Protein AF-A0A8J2KH20-F1 (afdb_monomer)

Radius of gyration: 19.35 Å; Cα contacts (8 Å, |Δi|>4): 425; chains: 1; bounding box: 57×46×52 Å

Foldseek 3Di:
DDDPPPPDDPVVLVVVVVQLPDDPPPPPDDPDDPVPPPADHHPLLQAEEEEAWAPPLCLVVSLLVVQQVSQVVQVVPDPDPDQAWEWEWELQQQQAQAAHHQKTFIATGRDRRDDGRVPHHDDGPDIDRQPDNDCVVRVVSSLVVLLVVLVVQVVDPVNRRGHYYYYHHRQQDDVSVVVVLSNCQSSLGQEYEYEDAPPDQCNDRGHHVDFPALVVSLVCCVVPVPDPVDPGHSVSRDHHHYHYDYRVVNVVVVVVCCVPPPPDDDDPPPDPDD

Solvent-accessible surface area (backbone atoms only — not comparable to full-atom values): 16087 Å² total; per-residue (Å²): 134,84,76,80,79,73,82,72,74,56,72,67,57,59,52,52,53,46,64,41,60,73,60,88,86,72,81,78,87,71,96,68,66,86,91,64,82,80,71,84,74,51,55,61,59,52,30,27,37,37,46,45,34,12,64,88,35,48,64,71,60,51,50,35,52,52,50,38,54,51,39,58,49,40,55,72,70,54,89,60,99,62,86,44,54,35,39,38,34,40,57,17,22,63,73,36,54,41,53,71,65,25,31,33,39,33,31,78,41,71,69,74,66,76,81,61,43,85,76,62,65,57,85,54,82,41,74,40,78,40,85,41,52,50,58,87,81,25,48,71,52,44,53,52,50,52,52,50,51,40,49,53,47,73,71,37,74,86,52,63,71,33,24,34,43,34,46,51,45,42,49,19,51,73,69,23,46,57,52,49,51,49,48,48,60,61,65,57,34,49,30,40,39,38,31,32,59,83,97,36,85,66,73,41,72,39,26,45,82,61,72,86,38,68,70,54,41,36,52,47,35,61,76,73,42,73,43,98,87,44,96,60,51,49,86,72,54,66,78,55,50,67,42,81,44,70,19,64,60,56,58,48,49,53,53,52,39,56,72,76,48,74,86,69,74,84,78,80,85,82,81,88,84,131

Organism: NCBI:txid39272

InterPro domains:
  IPR032319 Clp1, P-loop domain [PF16575] (53-209)
  IPR045116 Clp1/Grc3 [PTHR12755] (31-227)

Nearest PDB structures (foldseek):
  8j60-assembly1_B  TM=8.535E-01  e=2.438E-09  Cyberlindnera jadinii
  7y18-assembly1_A  TM=7.863E-01  e=4.241E-10  Saccharomyces cerevisiae S288C
  8puw-assembly1_E  TM=7.876E-01  e=1.082E-09  Thermochaetoides thermophila DSM 1495
  7y18-assembly2_E  TM=7.600E-01  e=5.115E-10  Saccharomyces cerevisiae S288C
  4oi1-assembly1_A  TM=7.777E-01  e=6.624E-09  Caenorhabditis elegans

Structure (mmCIF, N/CA/C/O backbone):
data_AF-A0A8J2KH20-F1
#
_entry.id   AF-A0A8J2KH20-F1
#
loop_
_atom_site.group_PDB
_atom_site.id
_atom_site.type_symbol
_atom_site.label_atom_id
_atom_site.label_alt_id
_atom_site.label_comp_id
_atom_site.label_asym_id
_atom_site.label_entity_id
_atom_site.label_seq_id
_atom_site.pdbx_PDB_ins_code
_atom_site.Cartn_x
_atom_site.Cartn_y
_atom_site.Cartn_z
_atom_site.occupancy
_atom_site.B_iso_or_equiv
_atom_site.auth_seq_id
_atom_site.auth_comp_id
_atom_site.auth_asym_id
_atom_site.auth_atom_id
_atom_site.pdbx_PDB_model_num
ATOM 1 N N . MET A 1 1 ? 29.963 -1.915 29.738 1.00 34.12 1 MET A N 1
ATOM 2 C CA . MET A 1 1 ? 28.589 -1.381 29.705 1.00 34.12 1 MET A CA 1
ATOM 3 C C . MET A 1 1 ? 28.291 -1.073 28.257 1.00 34.12 1 MET A C 1
ATOM 5 O O . MET A 1 1 ? 28.701 -0.033 27.760 1.00 34.12 1 MET A O 1
ATOM 9 N N . GLU A 1 2 ? 27.729 -2.055 27.561 1.00 33.59 2 GLU A N 1
ATOM 10 C CA . GLU A 1 2 ? 27.216 -1.873 26.208 1.00 33.59 2 GLU A CA 1
ATOM 11 C C . GLU A 1 2 ? 26.011 -0.943 26.318 1.00 33.59 2 GLU A C 1
ATOM 13 O O . GLU A 1 2 ? 25.020 -1.269 26.963 1.00 33.59 2 GLU A O 1
ATOM 18 N N . THR A 1 3 ? 26.135 0.263 25.777 1.00 35.53 3 THR A N 1
ATOM 19 C CA . THR A 1 3 ? 24.981 1.126 25.552 1.00 35.53 3 THR A CA 1
ATOM 20 C C . THR A 1 3 ? 24.184 0.490 24.426 1.00 35.53 3 THR A C 1
ATOM 22 O O . THR A 1 3 ? 24.635 0.513 23.277 1.00 35.53 3 THR A O 1
ATOM 25 N N . GLU A 1 4 ? 23.041 -0.104 24.760 1.00 32.88 4 GLU A N 1
ATOM 26 C CA . GLU A 1 4 ? 22.007 -0.457 23.793 1.00 32.88 4 GLU A CA 1
ATOM 27 C C . GLU A 1 4 ? 21.770 0.763 22.899 1.00 32.88 4 GLU A C 1
ATOM 29 O O . GLU A 1 4 ? 21.349 1.829 23.352 1.00 32.88 4 GLU A O 1
ATOM 34 N N . SER A 1 5 ? 22.144 0.650 21.625 1.00 34.53 5 SER A N 1
ATOM 35 C CA . SER A 1 5 ? 21.834 1.671 20.638 1.00 34.53 5 SER A CA 1
ATOM 36 C C . SER A 1 5 ? 20.339 1.589 20.364 1.00 34.53 5 SER A C 1
ATOM 38 O O . SER A 1 5 ? 19.904 0.828 19.501 1.00 34.53 5 SER A O 1
ATOM 40 N N . GLU A 1 6 ? 19.564 2.334 21.144 1.00 34.44 6 GLU A N 1
ATOM 41 C CA . GLU A 1 6 ? 18.142 2.546 20.918 1.00 34.44 6 GLU A CA 1
ATOM 42 C C . GLU A 1 6 ? 17.964 3.010 19.464 1.00 34.44 6 GLU A C 1
ATOM 44 O O . GLU A 1 6 ? 18.532 4.026 19.043 1.00 34.44 6 GLU A O 1
ATOM 49 N N . ILE A 1 7 ? 17.257 2.216 18.655 1.00 35.69 7 ILE A N 1
ATOM 50 C CA . ILE A 1 7 ? 16.924 2.595 17.282 1.00 35.69 7 ILE A CA 1
ATOM 51 C C . ILE A 1 7 ? 15.965 3.776 17.401 1.00 35.69 7 ILE A C 1
ATOM 53 O O . ILE A 1 7 ? 14.765 3.599 17.597 1.00 35.69 7 ILE A O 1
ATOM 57 N N . LYS A 1 8 ? 16.500 4.995 17.323 1.00 39.00 8 LYS A N 1
ATOM 58 C CA . LYS A 1 8 ? 15.678 6.199 17.284 1.00 39.00 8 LYS A CA 1
ATOM 59 C C . LYS A 1 8 ? 14.862 6.166 16.001 1.00 39.00 8 LYS A C 1
ATOM 61 O O . LYS A 1 8 ? 15.424 6.217 14.906 1.00 39.00 8 LYS A O 1
ATOM 66 N N . ILE A 1 9 ? 13.543 6.077 16.149 1.00 49.06 9 ILE A N 1
ATOM 67 C CA . ILE A 1 9 ? 12.608 6.361 15.062 1.00 49.06 9 ILE A CA 1
ATOM 68 C C . ILE A 1 9 ? 12.978 7.756 14.540 1.00 49.06 9 ILE A C 1
ATOM 70 O O . ILE A 1 9 ? 13.115 8.679 15.349 1.00 49.06 9 ILE A O 1
ATOM 74 N N . PRO A 1 10 ? 13.204 7.937 13.229 1.00 57.34 10 PRO A N 1
ATOM 75 C CA . PRO A 1 10 ? 13.546 9.249 12.702 1.00 57.34 10 PRO A CA 1
ATOM 76 C C . PRO A 1 10 ? 12.469 10.256 13.104 1.00 57.34 10 PRO A C 1
ATOM 78 O O . PRO A 1 10 ? 11.285 9.994 12.899 1.00 57.34 10 PRO A O 1
ATOM 81 N N . ASN A 1 11 ? 12.864 11.429 13.607 1.00 59.22 11 ASN A N 1
ATOM 82 C CA . ASN A 1 11 ? 11.936 12.507 13.993 1.00 59.22 11 ASN A CA 1
ATOM 83 C C . ASN A 1 11 ? 10.938 12.864 12.869 1.00 59.22 11 ASN A C 1
ATOM 85 O O . ASN A 1 11 ? 9.837 13.346 13.127 1.00 59.22 11 ASN A O 1
ATOM 89 N N . VAL A 1 12 ? 11.318 12.597 11.614 1.00 60.22 12 VAL A N 1
ATOM 90 C CA . VAL A 1 12 ? 10.475 12.750 10.425 1.00 60.22 12 VAL A CA 1
ATOM 91 C C . VAL A 1 12 ? 9.226 11.867 10.493 1.00 60.22 12 VAL A C 1
ATOM 93 O O . VAL A 1 12 ? 8.156 12.331 10.123 1.00 60.22 12 VAL A O 1
ATOM 96 N N . TRP A 1 13 ? 9.321 10.627 10.978 1.00 66.31 13 TRP A N 1
ATOM 97 C CA . TRP A 1 13 ? 8.173 9.718 11.053 1.00 66.31 13 TRP A CA 1
ATOM 98 C C . TRP A 1 13 ? 7.167 10.192 12.099 1.00 66.31 13 TRP A C 1
ATOM 100 O O . TRP A 1 13 ? 5.992 10.329 11.785 1.00 66.31 13 TRP A O 1
ATOM 110 N N . GLU A 1 14 ? 7.618 10.575 13.293 1.00 67.62 14 GLU A N 1
ATOM 111 C CA . GLU A 1 14 ? 6.716 11.164 14.293 1.00 67.62 14 GLU A CA 1
ATOM 112 C C . GLU A 1 14 ? 6.069 12.464 13.784 1.00 67.62 14 GLU A C 1
ATOM 114 O O . GLU A 1 14 ? 4.874 12.652 13.968 1.00 67.62 14 GLU A O 1
ATOM 119 N N . SER A 1 15 ? 6.791 13.315 13.038 1.00 62.47 15 SER A N 1
ATOM 120 C CA . SER A 1 15 ? 6.186 14.497 12.399 1.00 62.47 15 SER A CA 1
ATOM 121 C C . SER A 1 15 ? 5.092 14.132 11.387 1.00 62.47 15 SER A C 1
ATOM 123 O O . SER A 1 15 ? 4.089 14.837 11.288 1.00 62.47 15 SER A O 1
ATOM 125 N N . ILE A 1 16 ? 5.250 13.030 10.650 1.00 63.94 16 ILE A N 1
ATOM 126 C CA . ILE A 1 16 ? 4.208 12.512 9.753 1.00 63.94 16 ILE A CA 1
ATOM 127 C C . ILE A 1 16 ? 3.004 12.056 10.558 1.00 63.94 16 ILE A C 1
ATOM 129 O O . ILE A 1 16 ? 1.885 12.401 10.193 1.00 63.94 16 ILE A O 1
ATOM 133 N N . PHE A 1 17 ? 3.226 11.329 11.654 1.00 62.69 17 PHE A N 1
ATOM 134 C CA . PHE A 1 17 ? 2.137 10.892 12.516 1.00 62.69 17 PHE A CA 1
ATOM 135 C C . PHE A 1 17 ? 1.377 12.078 13.114 1.00 62.69 17 PHE A C 1
ATOM 137 O O . PHE A 1 17 ? 0.155 12.127 13.028 1.00 62.69 17 PHE A O 1
ATOM 144 N N . SER A 1 18 ? 2.083 13.087 13.627 1.00 61.28 18 SER A N 1
ATOM 145 C CA . SER A 1 18 ? 1.461 14.307 14.148 1.00 61.28 18 SER A CA 1
ATOM 146 C C . SER A 1 18 ? 0.625 15.032 13.089 1.00 61.28 18 SER A C 1
ATOM 148 O O . SER A 1 18 ? -0.453 15.527 13.400 1.00 61.28 18 SER A O 1
ATOM 150 N N . ARG A 1 19 ? 1.045 15.026 11.815 1.00 57.31 19 ARG A N 1
ATOM 151 C CA . ARG A 1 19 ? 0.247 15.578 10.701 1.00 57.31 19 ARG A CA 1
ATOM 152 C C . ARG A 1 19 ? -1.026 14.784 10.404 1.00 57.31 19 ARG A C 1
ATOM 154 O O . ARG A 1 19 ? -1.966 15.362 9.868 1.00 57.31 19 ARG A O 1
ATOM 161 N N . LEU A 1 20 ? -1.064 13.495 10.747 1.00 58.22 20 LEU A N 1
ATOM 162 C CA . LEU A 1 20 ? -2.300 12.706 10.743 1.00 58.22 20 LEU A CA 1
ATOM 163 C C . LEU A 1 20 ? -3.208 13.059 11.934 1.00 58.22 20 LEU A C 1
ATOM 165 O O . LEU A 1 20 ? -4.388 12.739 11.891 1.00 58.22 20 LEU A O 1
ATOM 169 N N . TYR A 1 21 ? -2.674 13.699 12.983 1.00 46.03 21 TYR A N 1
ATOM 170 C CA . TYR A 1 21 ? -3.308 13.835 14.299 1.00 46.03 21 TYR A CA 1
ATOM 171 C C . TYR A 1 21 ? -3.755 15.266 14.681 1.00 46.03 21 TYR A C 1
ATOM 173 O O . TYR A 1 21 ? -4.671 15.405 15.486 1.00 46.03 21 TYR A O 1
ATOM 181 N N . GLU A 1 22 ? -3.148 16.344 14.165 1.00 44.97 22 GLU A N 1
ATOM 182 C CA . GLU A 1 22 ? -3.345 17.702 14.720 1.00 44.97 22 GLU A CA 1
ATOM 183 C C . GLU A 1 22 ? -4.807 18.219 14.700 1.00 44.97 22 GLU A C 1
ATOM 185 O O . GLU A 1 22 ? -5.331 18.692 13.687 1.00 44.97 22 GLU A O 1
ATOM 190 N N . THR A 1 23 ? -5.453 18.217 15.874 1.00 36.75 23 THR A N 1
ATOM 191 C CA . THR A 1 23 ? -6.675 18.979 16.180 1.00 36.75 23 THR A CA 1
ATOM 192 C C . THR A 1 23 ? -6.350 20.460 16.469 1.00 36.75 23 THR A C 1
ATOM 194 O O . THR A 1 23 ? -5.216 20.788 16.815 1.00 36.75 23 THR A O 1
ATOM 197 N N . PRO A 1 24 ? -7.315 21.398 16.327 1.00 34.53 24 PRO A N 1
ATOM 198 C CA . PRO A 1 24 ? -7.063 22.850 16.347 1.00 34.53 24 PRO A CA 1
ATOM 199 C C . PRO A 1 24 ? -6.372 23.425 17.600 1.00 34.53 24 PRO A C 1
ATOM 201 O O . PRO A 1 24 ? -5.831 24.528 17.529 1.00 34.53 24 PRO A O 1
ATOM 204 N N . GLU A 1 25 ? -6.394 22.732 18.739 1.00 36.97 25 GLU A N 1
ATOM 205 C CA . GLU A 1 25 ? -6.091 23.336 20.045 1.00 36.97 25 GLU A CA 1
ATOM 206 C C . GLU A 1 25 ? -4.604 23.334 20.445 1.00 36.97 25 GLU A C 1
ATOM 208 O O . GLU A 1 25 ? -4.217 24.137 21.288 1.00 36.97 25 GLU A O 1
ATOM 213 N N . ASN A 1 26 ? -3.736 22.540 19.802 1.00 34.75 26 ASN A N 1
ATOM 214 C CA . ASN A 1 26 ? -2.305 22.454 20.165 1.00 34.75 26 ASN A CA 1
ATOM 215 C C . ASN A 1 26 ? -1.361 23.286 19.273 1.00 34.75 26 ASN A C 1
ATOM 217 O O . ASN A 1 26 ? -0.147 23.094 19.281 1.00 34.75 26 ASN A O 1
ATOM 221 N N . SER A 1 27 ? -1.903 24.257 18.535 1.00 38.41 27 SER A N 1
ATOM 222 C CA . SER A 1 27 ? -1.205 25.042 17.502 1.00 38.41 27 SER A CA 1
ATOM 223 C C . SER A 1 27 ? -0.259 26.139 18.030 1.00 38.41 27 SER A C 1
ATOM 225 O O . SER A 1 27 ? -0.135 27.192 17.404 1.00 38.41 27 SER A O 1
ATOM 227 N N . GLN A 1 28 ? 0.402 25.960 19.176 1.00 32.78 28 GLN A N 1
ATOM 228 C CA . GLN A 1 28 ? 1.405 26.923 19.643 1.00 32.78 28 GLN A CA 1
ATOM 229 C C . GLN A 1 28 ? 2.785 26.269 19.748 1.00 32.78 28 GLN A C 1
ATOM 231 O O . GLN A 1 28 ? 3.029 25.449 20.627 1.00 32.78 28 GLN A O 1
ATOM 236 N N . ASN A 1 29 ? 3.687 26.726 18.866 1.00 32.84 29 ASN A N 1
ATOM 237 C CA . ASN A 1 29 ? 5.146 26.520 18.838 1.00 32.84 29 ASN A CA 1
ATOM 238 C C . ASN A 1 29 ? 5.719 25.481 17.861 1.00 32.84 29 ASN A C 1
ATOM 240 O O . ASN A 1 29 ? 6.727 24.844 18.163 1.00 32.84 29 ASN A O 1
ATOM 244 N N . VAL A 1 30 ? 5.180 25.389 16.645 1.00 37.56 30 VAL A N 1
ATOM 245 C CA . VAL A 1 30 ? 5.962 24.888 15.503 1.00 37.56 30 VAL A CA 1
ATOM 246 C C . VAL A 1 30 ? 5.924 25.954 14.412 1.00 37.56 30 VAL A C 1
ATOM 248 O O . VAL A 1 30 ? 4.847 26.338 13.965 1.00 37.56 30 VAL A O 1
ATOM 251 N N . GLU A 1 31 ? 7.085 26.484 14.013 1.00 30.56 31 GLU A N 1
ATOM 252 C CA . GLU A 1 31 ? 7.185 27.351 12.833 1.00 30.56 31 GLU A CA 1
ATOM 253 C C . GLU A 1 31 ? 6.861 26.515 11.593 1.00 30.56 31 GLU A C 1
ATOM 255 O O . GLU A 1 31 ? 7.669 25.736 11.086 1.00 30.56 31 GLU A O 1
ATOM 260 N N . VAL A 1 32 ? 5.622 26.648 11.139 1.00 36.81 32 VAL A N 1
ATOM 261 C CA . VAL A 1 32 ? 5.095 26.001 9.947 1.00 36.81 32 VAL A CA 1
ATOM 262 C C . VAL A 1 32 ? 5.251 26.984 8.780 1.00 36.81 32 VAL A C 1
ATOM 264 O O . VAL A 1 32 ? 4.802 28.125 8.856 1.00 36.81 32 VAL A O 1
ATOM 267 N N . SER A 1 33 ? 5.915 26.552 7.701 1.00 31.69 33 SER A N 1
ATOM 268 C CA . SER A 1 33 ? 6.025 27.319 6.448 1.00 31.69 33 SER A CA 1
ATOM 269 C C . SER A 1 33 ? 4.632 27.775 5.966 1.00 31.69 33 SER A C 1
ATOM 271 O O . SER A 1 33 ? 3.704 26.966 5.990 1.00 31.69 33 SER A O 1
ATOM 273 N N . PRO A 1 34 ? 4.459 29.032 5.511 1.00 28.94 34 PRO A N 1
ATOM 274 C CA . PRO A 1 34 ? 3.149 29.653 5.267 1.00 28.94 34 PRO A CA 1
ATOM 275 C C . PRO A 1 34 ? 2.264 28.954 4.216 1.00 28.94 34 PRO A C 1
ATOM 277 O O . PRO A 1 34 ? 1.056 29.168 4.204 1.00 28.94 34 PRO A O 1
ATOM 280 N N . ASP A 1 35 ? 2.832 28.067 3.398 1.00 34.09 35 ASP A N 1
ATOM 281 C CA . ASP A 1 35 ? 2.137 27.276 2.365 1.00 34.09 35 ASP A CA 1
ATOM 282 C C . ASP A 1 35 ? 1.402 26.026 2.918 1.00 34.09 35 ASP A C 1
ATOM 284 O O . ASP A 1 35 ? 0.864 25.213 2.174 1.00 34.09 35 ASP A O 1
ATOM 288 N N . LEU A 1 36 ? 1.418 25.819 4.242 1.00 39.09 36 LEU A N 1
ATOM 289 C CA . LEU A 1 36 ? 0.966 24.586 4.910 1.00 39.09 36 LEU A CA 1
ATOM 290 C C . LEU A 1 36 ? -0.337 24.746 5.720 1.00 39.09 36 LEU A C 1
ATOM 292 O O . LEU A 1 36 ? -0.758 23.806 6.390 1.00 39.09 36 LEU A O 1
ATOM 296 N N . SER A 1 37 ? -0.978 25.917 5.677 1.00 33.12 37 SER A N 1
ATOM 297 C CA . SER A 1 37 ? -2.158 26.249 6.497 1.00 33.12 37 SER A CA 1
ATOM 298 C C . SER A 1 37 ? -3.509 25.800 5.907 1.00 33.12 37 SER A C 1
ATOM 300 O O . SER A 1 37 ? -4.516 25.831 6.612 1.00 33.12 37 SER A O 1
ATOM 302 N N . GLU A 1 38 ? -3.542 25.332 4.653 1.00 33.94 38 GLU A N 1
ATOM 303 C CA . GLU A 1 38 ? -4.792 25.027 3.928 1.00 33.94 38 GLU A CA 1
ATOM 304 C C . GLU A 1 38 ? -5.107 23.525 3.750 1.00 33.94 38 GLU A C 1
ATOM 306 O O . GLU A 1 38 ? -6.114 23.169 3.137 1.00 33.94 38 GLU A O 1
ATOM 311 N N . LEU A 1 39 ? -4.298 22.604 4.285 1.00 40.44 39 LEU A N 1
ATOM 312 C CA . LEU A 1 39 ? -4.459 21.167 4.013 1.00 40.44 39 LEU A CA 1
ATOM 313 C C . LEU A 1 39 ? -5.465 20.492 4.967 1.00 40.44 39 LEU A C 1
ATOM 315 O O . LEU A 1 39 ? -5.279 20.460 6.183 1.00 40.44 39 LEU A O 1
ATOM 319 N N . HIS A 1 40 ? -6.540 19.930 4.402 1.00 40.59 40 HIS A N 1
ATOM 320 C CA . HIS A 1 40 ? -7.573 19.173 5.117 1.00 40.59 40 HIS A CA 1
ATOM 321 C C . HIS A 1 40 ? -6.985 18.056 6.000 1.00 40.59 40 HIS A C 1
ATOM 323 O O . HIS A 1 40 ? -6.313 17.146 5.522 1.00 40.59 40 HIS A O 1
ATOM 329 N N . ARG A 1 41 ? -7.300 18.125 7.297 1.00 48.03 41 ARG A N 1
ATOM 330 C CA . ARG A 1 41 ? -6.937 17.163 8.346 1.00 48.03 41 ARG A CA 1
ATOM 331 C C . ARG A 1 41 ? -7.625 15.815 8.107 1.00 48.03 41 ARG A C 1
ATOM 333 O O . ARG A 1 41 ? -8.852 15.774 8.028 1.00 48.03 41 ARG A O 1
ATOM 340 N N . ALA A 1 42 ? -6.864 14.727 7.994 1.00 50.47 42 ALA A N 1
ATOM 341 C CA . ALA A 1 42 ? -7.434 13.381 7.943 1.00 50.47 42 ALA A CA 1
ATOM 342 C C . ALA A 1 42 ? -7.824 12.933 9.360 1.00 50.47 42 ALA A C 1
ATOM 344 O O . ALA A 1 42 ? -7.037 13.081 10.287 1.00 50.47 42 ALA A O 1
ATOM 345 N N . ASN A 1 43 ? -9.026 12.381 9.537 1.00 66.00 43 ASN A N 1
ATOM 346 C CA . ASN A 1 43 ? -9.384 11.709 10.783 1.00 66.00 43 ASN A CA 1
ATOM 347 C C . ASN A 1 43 ? -8.626 10.373 10.851 1.00 66.00 43 ASN A C 1
ATOM 349 O O . ASN A 1 43 ? -8.736 9.569 9.924 1.00 66.00 43 ASN A O 1
ATOM 353 N N . VAL A 1 44 ? -7.860 10.130 11.91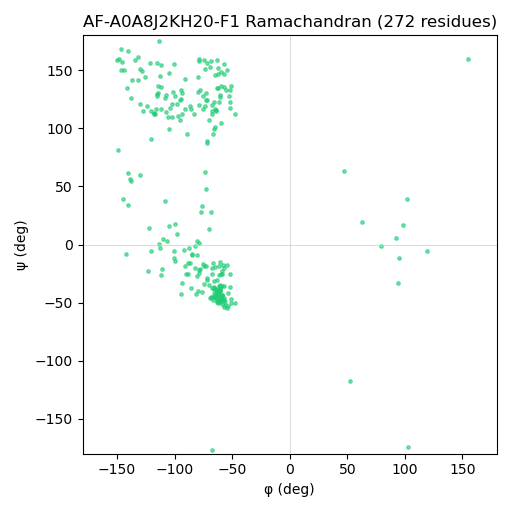8 1.00 69.88 44 VAL A N 1
ATOM 354 C CA . VAL A 1 44 ? -7.012 8.930 12.071 1.00 69.88 44 VAL A CA 1
ATOM 355 C C . VAL A 1 44 ? -7.831 7.639 11.966 1.00 69.88 44 VAL A C 1
ATOM 357 O O . VAL A 1 44 ? -7.372 6.671 11.361 1.00 69.88 44 VAL A O 1
ATOM 360 N N . SER A 1 45 ? -9.070 7.642 12.470 1.00 73.38 45 SER A N 1
ATOM 361 C CA . SER A 1 45 ? -9.987 6.494 12.385 1.00 73.38 45 SER A CA 1
ATOM 362 C C . SER A 1 45 ? -10.433 6.163 10.955 1.00 73.38 45 SER A C 1
ATOM 364 O O . SER A 1 45 ? -10.924 5.070 10.702 1.00 73.38 45 SER A O 1
ATOM 366 N N . GLU A 1 46 ? -10.237 7.079 10.005 1.00 81.00 46 GLU A N 1
ATOM 367 C CA . GLU A 1 46 ? -10.592 6.928 8.587 1.00 81.00 46 GLU A CA 1
ATOM 368 C C . GLU A 1 46 ? -9.367 7.100 7.670 1.00 81.00 46 GLU A C 1
ATOM 370 O O . GLU A 1 46 ? -9.493 7.312 6.457 1.00 81.00 46 GLU A O 1
ATOM 375 N N . ALA A 1 47 ? -8.155 7.055 8.231 1.00 88.50 47 ALA A N 1
ATOM 376 C CA . ALA A 1 47 ? -6.926 7.238 7.472 1.00 88.50 47 ALA A CA 1
ATOM 377 C C . ALA A 1 47 ? -6.806 6.158 6.387 1.00 88.50 47 ALA A C 1
ATOM 379 O O . ALA A 1 47 ? -6.907 4.973 6.665 1.00 88.50 47 ALA A O 1
ATOM 380 N N . ARG A 1 48 ? -6.557 6.553 5.139 1.00 94.31 48 ARG A N 1
ATOM 381 C CA . ARG A 1 48 ? -6.270 5.655 4.015 1.00 94.31 48 ARG A CA 1
ATOM 382 C C . ARG A 1 48 ? -4.900 6.009 3.476 1.00 94.31 48 ARG A C 1
ATOM 384 O O . ARG A 1 48 ? -4.769 6.884 2.615 1.00 94.31 48 ARG A O 1
ATOM 391 N N . VAL A 1 49 ? -3.896 5.341 4.028 1.00 95.81 49 VAL A N 1
ATOM 392 C CA . VAL A 1 49 ? -2.483 5.593 3.758 1.00 95.81 49 VAL A CA 1
ATOM 393 C C . VAL A 1 49 ? -2.001 4.634 2.679 1.00 95.81 49 VAL A C 1
ATOM 395 O O . VAL A 1 49 ? -2.103 3.420 2.835 1.00 95.81 49 VAL A O 1
ATOM 398 N N . VAL A 1 50 ? -1.441 5.162 1.593 1.00 97.88 50 VAL A N 1
ATOM 399 C CA . VAL A 1 50 ? -0.767 4.349 0.569 1.00 97.88 50 VAL A CA 1
ATOM 400 C C . VAL A 1 50 ? 0.711 4.692 0.556 1.00 97.88 50 VAL A C 1
ATOM 402 O O . VAL A 1 50 ? 1.079 5.867 0.485 1.00 97.88 50 VAL A O 1
ATOM 405 N N . VAL A 1 51 ? 1.558 3.664 0.604 1.00 96.62 51 VAL A N 1
ATOM 406 C CA . VAL A 1 51 ? 3.009 3.828 0.697 1.00 96.62 51 VAL A CA 1
ATOM 407 C C . VAL A 1 51 ? 3.671 3.374 -0.597 1.00 96.62 51 VAL A C 1
ATOM 409 O O . VAL A 1 51 ? 3.619 2.200 -0.967 1.00 96.62 51 VAL A O 1
ATOM 412 N N . PHE A 1 52 ? 4.325 4.313 -1.276 1.00 96.50 52 PHE A N 1
ATOM 413 C CA . PHE A 1 52 ? 5.065 4.112 -2.517 1.00 96.50 52 PHE A CA 1
ATOM 414 C C . PHE A 1 52 ? 6.566 4.290 -2.315 1.00 96.50 52 PHE A C 1
ATOM 416 O O . PHE A 1 52 ? 7.026 5.016 -1.439 1.00 96.50 52 PHE A O 1
ATOM 423 N N . GLY A 1 53 ? 7.347 3.651 -3.180 1.00 93.94 53 GLY A N 1
ATOM 424 C CA . GLY A 1 53 ? 8.802 3.761 -3.210 1.00 93.94 53 GLY A CA 1
ATOM 425 C C . GLY A 1 53 ? 9.440 2.527 -3.841 1.00 93.94 53 GLY A C 1
ATOM 426 O O . GLY A 1 53 ? 8.826 1.458 -3.901 1.00 93.94 53 GLY A O 1
ATOM 427 N N . GLY A 1 54 ? 10.675 2.642 -4.317 1.00 92.12 54 GLY A N 1
ATOM 428 C CA . GLY A 1 54 ? 11.361 1.531 -4.973 1.00 92.12 54 GLY A CA 1
ATOM 429 C C . GLY A 1 54 ? 11.707 0.366 -4.046 1.00 92.12 54 GLY A C 1
ATOM 430 O O . GLY A 1 54 ? 11.391 0.337 -2.854 1.00 92.12 54 GLY A O 1
ATOM 431 N N . ASN A 1 55 ? 12.387 -0.636 -4.593 1.00 89.69 55 ASN A N 1
ATOM 432 C CA . ASN A 1 55 ? 12.891 -1.756 -3.803 1.00 89.69 55 ASN A CA 1
ATOM 433 C C . ASN A 1 55 ? 13.854 -1.279 -2.703 1.00 89.69 55 ASN A C 1
ATOM 435 O O . ASN A 1 55 ? 14.749 -0.475 -2.959 1.00 89.69 55 ASN A O 1
ATOM 439 N N . ARG A 1 56 ? 13.699 -1.835 -1.491 1.00 87.00 56 ARG A N 1
ATOM 440 C CA . ARG A 1 56 ? 14.601 -1.633 -0.337 1.00 87.00 56 ARG A CA 1
ATOM 441 C C . ARG A 1 56 ? 14.706 -0.194 0.194 1.00 87.00 56 ARG A C 1
ATOM 443 O O . ARG A 1 56 ? 15.640 0.109 0.923 1.00 87.00 56 ARG A O 1
ATOM 450 N N . VAL A 1 57 ? 13.744 0.677 -0.108 1.00 88.06 57 VAL A N 1
ATOM 451 C CA . VAL A 1 57 ? 13.700 2.041 0.463 1.00 88.06 57 VAL A CA 1
ATOM 452 C C . VAL A 1 57 ? 13.084 2.100 1.870 1.00 88.06 57 VAL A C 1
ATOM 454 O O . VAL A 1 57 ? 13.004 3.167 2.453 1.00 88.06 57 VAL A O 1
ATOM 457 N N . GLY A 1 58 ? 12.630 0.970 2.427 1.00 89.44 58 GLY A N 1
ATOM 458 C CA . GLY A 1 58 ? 12.066 0.911 3.785 1.00 89.44 58 GLY A CA 1
ATOM 459 C C . GLY A 1 58 ? 10.536 0.941 3.882 1.00 89.44 58 GLY A C 1
ATOM 460 O O . GLY A 1 58 ? 10.017 1.171 4.967 1.00 89.44 58 GLY A O 1
ATOM 461 N N . LYS A 1 59 ? 9.804 0.669 2.788 1.00 92.31 59 LYS A N 1
ATOM 462 C CA . LYS A 1 59 ? 8.324 0.621 2.781 1.00 92.31 59 LYS A CA 1
ATOM 463 C C . LYS A 1 59 ? 7.741 -0.309 3.844 1.00 92.31 59 LYS A C 1
ATOM 465 O O . LYS A 1 59 ? 6.938 0.135 4.648 1.00 92.31 59 LYS A O 1
ATOM 470 N N . SER A 1 60 ? 8.182 -1.567 3.891 1.00 91.56 60 SER A N 1
ATOM 471 C CA . SER A 1 60 ? 7.685 -2.547 4.865 1.00 91.56 60 SER A CA 1
ATOM 472 C C . SER A 1 60 ? 7.949 -2.106 6.306 1.00 91.56 60 SER A C 1
ATOM 474 O O . SER A 1 60 ? 7.079 -2.228 7.159 1.00 91.56 60 SER A O 1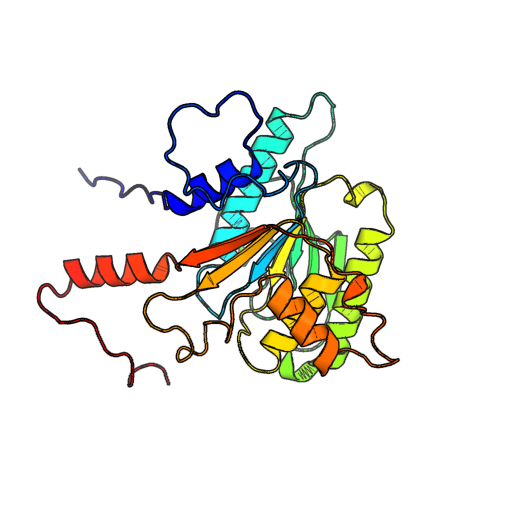
ATOM 476 N N . THR A 1 61 ? 9.117 -1.513 6.577 1.00 90.69 61 THR A N 1
ATOM 477 C CA . THR A 1 61 ? 9.437 -0.951 7.897 1.00 90.69 61 THR A CA 1
ATOM 478 C C . THR A 1 61 ? 8.499 0.197 8.260 1.00 90.69 61 THR A C 1
ATOM 480 O O . THR A 1 61 ? 7.975 0.226 9.371 1.00 90.69 61 THR A O 1
ATOM 483 N N . PHE A 1 62 ? 8.254 1.117 7.323 1.00 91.62 62 PHE A N 1
ATOM 484 C CA . PHE A 1 62 ? 7.316 2.217 7.528 1.00 91.62 62 PHE A CA 1
ATOM 485 C C . PHE A 1 62 ? 5.886 1.703 7.751 1.00 91.62 62 PHE A C 1
ATOM 487 O O . PHE A 1 62 ? 5.226 2.164 8.675 1.00 91.62 62 PHE A O 1
ATOM 494 N N . ASN A 1 63 ? 5.434 0.709 6.974 1.00 94.19 63 ASN A N 1
ATOM 495 C CA . ASN A 1 63 ? 4.115 0.090 7.129 1.00 94.19 63 ASN A CA 1
ATOM 496 C C . ASN A 1 63 ? 3.921 -0.489 8.534 1.00 94.19 63 ASN A C 1
ATOM 498 O O . ASN A 1 63 ? 2.917 -0.199 9.170 1.00 94.19 63 ASN A O 1
ATOM 502 N N . LYS A 1 64 ? 4.890 -1.256 9.051 1.00 93.12 64 LYS A N 1
ATOM 503 C CA . LYS A 1 64 ? 4.835 -1.792 10.425 1.00 93.12 64 LYS A CA 1
ATOM 504 C C . LYS A 1 64 ? 4.703 -0.685 11.457 1.00 93.12 64 LYS A C 1
ATOM 506 O O . LYS A 1 64 ? 3.850 -0.747 12.335 1.00 93.12 64 LYS A O 1
ATOM 511 N N . TRP A 1 65 ? 5.544 0.339 11.327 1.00 91.50 65 TRP A N 1
ATOM 512 C CA . TRP A 1 65 ? 5.544 1.467 12.246 1.00 91.50 65 TRP A CA 1
ATOM 513 C C . TRP A 1 65 ? 4.199 2.208 12.233 1.00 91.50 65 TRP A C 1
ATOM 515 O O . TRP A 1 65 ? 3.632 2.434 13.301 1.00 91.50 65 TRP A O 1
ATOM 525 N N . ILE A 1 66 ? 3.648 2.525 11.054 1.00 92.56 66 ILE A N 1
ATOM 526 C CA . ILE A 1 66 ? 2.374 3.249 10.973 1.00 92.56 66 ILE A CA 1
ATOM 527 C C . ILE A 1 66 ? 1.192 2.381 11.417 1.00 92.56 66 ILE A C 1
ATOM 529 O O . ILE A 1 66 ? 0.294 2.900 12.068 1.00 92.56 66 ILE A O 1
ATOM 533 N N . ILE A 1 67 ? 1.202 1.069 11.148 1.00 94.00 67 ILE A N 1
ATOM 534 C CA . ILE A 1 67 ? 0.180 0.139 11.657 1.00 94.00 67 ILE A CA 1
ATOM 535 C C . ILE A 1 67 ? 0.150 0.174 13.186 1.00 94.00 67 ILE A C 1
ATOM 537 O O . ILE A 1 67 ? -0.914 0.399 13.753 1.00 94.00 67 ILE A O 1
ATOM 541 N N . ASN A 1 68 ? 1.304 0.023 13.846 1.00 92.88 68 ASN A N 1
ATOM 542 C CA . ASN A 1 68 ? 1.378 0.036 15.311 1.00 92.88 68 ASN A CA 1
ATOM 543 C C . ASN A 1 68 ? 0.853 1.360 15.883 1.00 92.88 68 ASN A C 1
ATOM 545 O O . ASN A 1 68 ? 0.041 1.359 16.800 1.00 92.88 68 ASN A O 1
ATOM 549 N N . LYS A 1 69 ? 1.228 2.493 15.276 1.00 88.94 69 LYS A N 1
ATOM 550 C CA . LYS A 1 69 ? 0.727 3.808 15.696 1.00 88.94 69 LYS A CA 1
ATOM 551 C C . LYS A 1 69 ? -0.783 3.950 15.516 1.00 88.94 69 LYS A C 1
ATOM 553 O O . LYS A 1 69 ? -1.451 4.513 16.378 1.00 88.94 69 LYS A O 1
ATOM 558 N N . LEU A 1 70 ? -1.333 3.461 14.406 1.00 89.38 70 LEU A N 1
ATOM 559 C CA . LEU A 1 70 ? -2.774 3.495 14.159 1.00 89.38 70 LEU A CA 1
ATOM 560 C C . LEU A 1 70 ? -3.536 2.606 15.154 1.00 89.38 70 LEU A C 1
ATOM 562 O O . LEU A 1 70 ? -4.590 3.024 15.628 1.00 89.38 70 LEU A O 1
ATOM 566 N N . LEU A 1 71 ? -2.989 1.440 15.517 1.00 89.62 71 LEU A N 1
ATOM 567 C CA . LEU A 1 71 ? -3.548 0.565 16.554 1.00 89.62 71 LEU A CA 1
ATOM 568 C C . LEU A 1 71 ? -3.552 1.239 17.929 1.00 89.62 71 LEU A C 1
ATOM 570 O O . LEU A 1 71 ? -4.608 1.296 18.558 1.00 89.62 71 LEU A O 1
ATOM 574 N N . ASP A 1 72 ? -2.422 1.820 18.348 1.00 86.56 72 ASP A N 1
ATOM 575 C CA . ASP A 1 72 ? -2.305 2.558 19.615 1.00 86.56 72 ASP A CA 1
ATOM 576 C C . ASP A 1 72 ? -3.378 3.657 19.729 1.00 86.56 72 ASP A C 1
ATOM 578 O O . ASP A 1 72 ? -3.998 3.849 20.776 1.00 86.56 72 ASP A O 1
ATOM 582 N N . ASN A 1 73 ? -3.632 4.375 18.631 1.00 80.81 73 ASN A N 1
ATOM 583 C CA . ASN A 1 73 ? -4.606 5.467 18.609 1.00 80.81 73 ASN A CA 1
ATOM 584 C C . ASN A 1 73 ? -6.048 4.970 18.575 1.00 80.81 73 ASN A C 1
ATOM 586 O O . ASN A 1 73 ? -6.904 5.530 19.259 1.00 80.81 73 ASN A O 1
ATOM 590 N N . ALA A 1 74 ? -6.322 3.920 17.802 1.00 80.00 74 ALA A N 1
ATOM 591 C CA . ALA A 1 74 ? -7.640 3.308 17.774 1.00 80.00 74 ALA A CA 1
ATOM 592 C C . ALA A 1 74 ? -8.018 2.754 19.160 1.00 80.00 74 ALA A C 1
ATOM 594 O O . ALA A 1 74 ? -9.148 2.963 19.593 1.00 80.00 74 ALA A O 1
ATOM 595 N N . ALA A 1 75 ? -7.063 2.159 19.885 1.00 81.06 75 ALA A N 1
ATOM 596 C CA . ALA A 1 75 ? -7.248 1.694 21.261 1.00 81.06 75 ALA A CA 1
ATOM 597 C C . ALA A 1 75 ? -7.492 2.836 22.261 1.00 81.06 75 ALA A C 1
ATOM 599 O O . ALA A 1 75 ? -8.287 2.697 23.187 1.00 81.06 75 ALA A O 1
ATOM 600 N N . ALA A 1 76 ? -6.825 3.981 22.083 1.00 75.81 76 ALA A N 1
ATOM 601 C CA . ALA A 1 76 ? -7.023 5.149 22.942 1.00 75.81 76 ALA A CA 1
ATOM 602 C C . ALA A 1 76 ? -8.377 5.851 22.710 1.00 75.81 76 ALA A C 1
ATOM 604 O O . ALA A 1 76 ? -8.909 6.474 23.629 1.00 75.81 76 ALA A O 1
ATOM 605 N N . ALA A 1 77 ? -8.920 5.777 21.490 1.00 69.12 77 ALA A N 1
ATOM 606 C CA . ALA A 1 77 ? -10.173 6.426 21.101 1.00 69.12 77 ALA A CA 1
ATOM 607 C C . ALA A 1 77 ? -11.422 5.546 21.295 1.00 69.12 77 ALA A C 1
ATOM 609 O O . ALA A 1 77 ? -12.540 6.066 21.302 1.00 69.12 77 ALA A O 1
ATOM 610 N N . SER A 1 78 ? -11.265 4.226 21.425 1.00 65.19 78 SER A N 1
ATOM 611 C CA . SER A 1 78 ? -12.383 3.290 21.547 1.00 65.19 78 SER A CA 1
ATOM 612 C C . SER A 1 78 ? -13.021 3.338 22.939 1.00 65.19 78 SER A C 1
ATOM 614 O O . SER A 1 78 ? -12.402 2.969 23.933 1.00 65.19 78 SER A O 1
ATOM 616 N N . SER A 1 79 ? -14.291 3.747 22.998 1.00 59.47 79 SER A N 1
ATOM 617 C CA . SER A 1 79 ? -15.172 3.582 24.166 1.00 59.47 79 SER A CA 1
ATOM 618 C C . SER A 1 79 ? -15.997 2.286 24.132 1.00 59.47 79 SER A C 1
ATOM 620 O O . SER A 1 79 ? -16.741 2.020 25.073 1.00 59.47 79 SER A O 1
ATOM 622 N N . ASP A 1 80 ? -15.900 1.521 23.040 1.00 61.25 80 ASP A N 1
ATOM 623 C CA . ASP A 1 80 ? -16.662 0.295 22.784 1.00 61.25 80 ASP A CA 1
ATOM 624 C C . ASP A 1 80 ? -15.843 -0.973 23.076 1.00 61.25 80 ASP A C 1
ATOM 626 O O . ASP A 1 80 ? -14.623 -0.987 22.953 1.00 61.25 80 ASP A O 1
ATOM 630 N N . ASP A 1 81 ? -16.554 -2.064 23.373 1.00 61.28 81 ASP A N 1
ATOM 631 C CA . ASP A 1 81 ? -16.055 -3.421 23.685 1.00 61.28 81 ASP A CA 1
ATOM 632 C C . ASP A 1 81 ? -15.444 -4.170 22.469 1.00 61.28 81 ASP A C 1
ATOM 634 O O . ASP A 1 81 ? -15.295 -5.391 22.486 1.00 61.28 81 ASP A O 1
ATOM 638 N N . GLN A 1 82 ? -15.165 -3.472 21.363 1.00 69.56 82 GLN A N 1
ATOM 639 C CA . GLN A 1 82 ? -14.631 -4.067 20.133 1.00 69.56 82 GLN A CA 1
ATOM 640 C C . GLN A 1 82 ? -13.132 -3.819 20.010 1.00 69.56 82 GLN A C 1
ATOM 642 O O . GLN A 1 82 ? -12.685 -2.675 20.080 1.00 69.56 82 GLN A O 1
ATOM 647 N N . ASP A 1 83 ? -12.377 -4.883 19.728 1.00 81.88 83 ASP A N 1
ATOM 648 C CA . ASP A 1 83 ? -10.936 -4.778 19.517 1.00 81.88 83 ASP A CA 1
ATOM 649 C C . ASP A 1 83 ? -10.625 -3.873 18.307 1.00 81.88 83 ASP A C 1
ATOM 651 O O . ASP A 1 83 ? -11.083 -4.162 17.183 1.00 81.88 83 ASP A O 1
ATOM 655 N N . PRO A 1 84 ? -9.842 -2.791 18.504 1.00 86.62 84 PRO A N 1
ATOM 656 C CA . PRO A 1 84 ? -9.434 -1.901 17.428 1.00 86.62 84 PRO A CA 1
ATOM 657 C C . PRO A 1 84 ? -8.600 -2.662 16.399 1.00 86.62 84 PRO A C 1
ATOM 659 O O . PRO A 1 84 ? -7.848 -3.582 16.722 1.00 86.62 84 PRO A O 1
ATOM 662 N N . PHE A 1 85 ? -8.720 -2.274 15.131 1.00 92.75 85 PHE A N 1
ATOM 663 C CA . PHE A 1 85 ? -7.958 -2.913 14.068 1.00 92.75 85 PHE A CA 1
ATOM 664 C C . PHE A 1 85 ? -7.610 -1.957 12.933 1.00 92.75 85 PHE A C 1
ATOM 666 O O . PHE A 1 85 ? -8.259 -0.932 12.724 1.00 92.75 85 PHE A O 1
ATOM 673 N N . VAL A 1 86 ? -6.590 -2.342 12.169 1.00 94.75 86 VAL A N 1
ATOM 674 C CA . VAL A 1 86 ? -6.171 -1.697 10.923 1.00 94.75 86 VAL A CA 1
ATOM 675 C C . VAL A 1 86 ? -6.406 -2.669 9.771 1.00 94.75 86 VAL A C 1
ATOM 677 O O . VAL A 1 86 ? -6.083 -3.857 9.868 1.00 94.75 86 VAL A O 1
ATOM 680 N N . VAL A 1 87 ? -6.949 -2.177 8.659 1.00 97.25 87 VAL A N 1
ATOM 681 C CA . VAL A 1 87 ? -7.011 -2.942 7.410 1.00 97.25 87 VAL A CA 1
ATOM 682 C C . VAL A 1 87 ? -5.677 -2.786 6.685 1.00 97.25 87 VAL A C 1
ATOM 684 O O . VAL A 1 87 ? -5.341 -1.708 6.195 1.00 97.25 87 VAL A O 1
ATOM 687 N N . TYR A 1 88 ? -4.909 -3.865 6.588 1.00 97.69 88 TYR A N 1
ATOM 688 C CA . TYR A 1 88 ? -3.678 -3.883 5.805 1.00 97.69 88 TYR A CA 1
ATOM 689 C C . TYR A 1 88 ? -3.938 -4.498 4.430 1.00 97.69 88 TYR A C 1
ATOM 691 O O . TYR A 1 88 ? -4.371 -5.647 4.323 1.00 97.69 88 TYR A O 1
ATOM 699 N N . ILE A 1 89 ? -3.681 -3.732 3.372 1.00 98.38 89 ILE A N 1
ATOM 700 C CA . ILE A 1 89 ? -3.804 -4.184 1.987 1.00 98.38 89 ILE A CA 1
ATOM 701 C C . ILE A 1 89 ? -2.401 -4.401 1.433 1.00 98.38 89 ILE A C 1
ATOM 703 O O . ILE A 1 89 ? -1.673 -3.443 1.181 1.00 98.38 89 ILE A O 1
ATOM 707 N N . ASP A 1 90 ? -2.030 -5.658 1.220 1.00 97.19 90 ASP A N 1
ATOM 708 C CA . ASP A 1 90 ? -0.740 -6.028 0.653 1.00 97.19 90 ASP A CA 1
ATOM 709 C C . ASP A 1 90 ? -0.844 -6.232 -0.859 1.00 97.19 90 ASP A C 1
ATOM 711 O O . ASP A 1 90 ? -1.427 -7.217 -1.321 1.00 97.19 90 ASP A O 1
ATOM 715 N N . LEU A 1 91 ? -0.294 -5.292 -1.632 1.00 97.75 91 LEU A N 1
ATOM 716 C CA . LEU A 1 91 ? -0.221 -5.370 -3.090 1.00 97.75 91 LEU A CA 1
ATOM 717 C C . LEU A 1 91 ? 1.194 -5.720 -3.597 1.00 97.75 91 LEU A C 1
ATOM 719 O O . LEU A 1 91 ? 1.473 -5.511 -4.784 1.00 97.75 91 LEU A O 1
ATOM 723 N N . ASP A 1 92 ? 2.090 -6.223 -2.734 1.00 95.44 92 ASP A N 1
ATOM 724 C CA . ASP A 1 92 ? 3.416 -6.735 -3.112 1.00 95.44 92 ASP A CA 1
ATOM 725 C C . ASP A 1 92 ? 3.458 -8.278 -3.079 1.00 95.44 92 ASP A C 1
ATOM 727 O O . ASP A 1 92 ? 3.656 -8.883 -2.026 1.00 95.44 92 ASP A O 1
ATOM 731 N N . PRO A 1 93 ? 3.333 -8.950 -4.234 1.00 93.81 93 PRO A N 1
ATOM 732 C CA . PRO A 1 93 ? 3.395 -10.408 -4.297 1.00 93.81 93 PRO A CA 1
ATOM 733 C C . PRO A 1 93 ? 4.815 -10.971 -4.148 1.00 93.81 93 PRO A C 1
ATOM 735 O O . PRO A 1 93 ? 4.971 -12.172 -3.924 1.00 93.81 93 PRO A O 1
ATOM 738 N N . GLY A 1 94 ? 5.854 -10.150 -4.325 1.00 91.56 94 GLY A N 1
ATOM 739 C CA . GLY A 1 94 ? 7.246 -10.588 -4.273 1.00 91.56 94 GLY A CA 1
ATOM 740 C C . GLY A 1 94 ? 7.798 -10.607 -2.850 1.00 91.56 94 GLY A C 1
ATOM 741 O O . GLY A 1 94 ? 8.561 -11.508 -2.500 1.00 91.56 94 GLY A O 1
ATOM 742 N N . GLN A 1 95 ? 7.412 -9.626 -2.031 1.00 87.44 95 GLN A N 1
ATOM 743 C CA . GLN A 1 95 ? 7.843 -9.480 -0.636 1.00 87.44 95 GLN A CA 1
ATOM 744 C C . GLN A 1 95 ? 6.649 -9.261 0.301 1.00 87.44 95 GLN A C 1
ATOM 746 O O . GLN A 1 95 ? 6.575 -8.248 0.996 1.00 87.44 95 GLN A O 1
ATOM 751 N N . ALA A 1 96 ? 5.736 -10.233 0.325 1.00 86.88 96 ALA A N 1
ATOM 752 C CA . ALA A 1 96 ? 4.569 -10.219 1.202 1.00 86.88 96 ALA A CA 1
ATOM 753 C C . ALA A 1 96 ? 4.958 -10.104 2.691 1.00 86.88 96 ALA A C 1
ATOM 755 O O . ALA A 1 96 ? 6.008 -10.605 3.119 1.00 86.88 96 ALA A O 1
ATOM 756 N N . GLU A 1 97 ? 4.115 -9.432 3.477 1.00 86.62 97 GLU A N 1
ATOM 757 C CA . GLU A 1 97 ? 4.358 -9.185 4.905 1.00 86.62 97 GLU A CA 1
ATOM 758 C C . GLU A 1 97 ? 3.691 -10.231 5.811 1.00 86.62 97 GLU A C 1
ATOM 760 O O . GLU A 1 97 ? 4.340 -10.729 6.714 1.00 86.62 97 GLU A O 1
ATOM 765 N N . PHE A 1 98 ? 2.445 -10.633 5.534 1.00 90.69 98 PHE A N 1
ATOM 766 C CA . PHE A 1 98 ? 1.642 -11.497 6.427 1.00 90.69 98 PHE A CA 1
ATOM 767 C C . PHE A 1 98 ? 1.200 -12.821 5.797 1.00 90.69 98 PHE A C 1
ATOM 769 O O . PHE A 1 98 ? 0.556 -13.654 6.438 1.00 90.69 98 PHE A O 1
ATOM 776 N N . THR A 1 99 ? 1.486 -13.000 4.514 1.00 92.31 99 THR A N 1
ATOM 777 C CA . THR A 1 99 ? 1.013 -14.116 3.698 1.00 92.31 99 THR A CA 1
ATOM 778 C C . THR A 1 99 ? 2.183 -14.726 2.926 1.00 92.31 99 THR A C 1
ATOM 780 O O . THR A 1 99 ? 3.241 -14.104 2.798 1.00 92.31 99 THR A O 1
ATOM 783 N N . PRO A 1 100 ? 2.052 -15.966 2.420 1.00 90.31 100 PRO A N 1
ATOM 784 C CA . PRO A 1 100 ? 3.053 -16.526 1.521 1.00 90.31 100 PRO A CA 1
ATOM 785 C C . PRO A 1 100 ? 3.213 -15.671 0.249 1.00 90.31 100 PRO A C 1
ATOM 787 O O . PRO A 1 100 ? 2.223 -15.119 -0.230 1.00 90.31 100 PRO A O 1
ATOM 790 N N . PRO A 1 101 ? 4.414 -15.603 -0.355 1.00 91.75 101 PRO A N 1
ATOM 791 C CA . PRO A 1 101 ? 4.619 -14.896 -1.619 1.00 91.75 101 PRO A CA 1
ATOM 792 C C . PRO A 1 101 ? 3.719 -15.403 -2.762 1.00 91.75 101 PRO A C 1
ATOM 794 O O . PRO A 1 101 ? 3.307 -16.564 -2.790 1.00 91.75 101 PRO A O 1
ATOM 797 N N . GLY A 1 102 ? 3.464 -14.541 -3.749 1.00 93.12 102 GLY A N 1
ATOM 798 C CA . GLY A 1 102 ? 2.661 -14.843 -4.944 1.00 93.12 102 GLY A CA 1
ATOM 799 C C . GLY A 1 102 ? 1.174 -14.507 -4.819 1.00 93.12 102 GLY A C 1
ATOM 800 O O . GLY A 1 102 ? 0.394 -14.802 -5.733 1.00 93.12 102 GLY A O 1
ATOM 801 N N . VAL A 1 103 ? 0.775 -13.875 -3.717 1.00 94.50 103 VAL A N 1
ATOM 802 C CA . VAL A 1 103 ? -0.587 -13.382 -3.499 1.00 94.50 103 VAL A CA 1
ATOM 803 C C . VAL A 1 103 ? -0.589 -11.879 -3.253 1.00 94.50 103 VAL A C 1
ATOM 805 O O . VAL A 1 103 ? 0.402 -11.310 -2.809 1.00 94.50 103 VAL A O 1
ATOM 808 N N . ILE A 1 104 ? -1.729 -11.254 -3.523 1.00 97.44 104 ILE A N 1
ATOM 809 C CA . ILE A 1 104 ? -2.091 -9.956 -2.950 1.00 97.44 104 ILE A CA 1
ATOM 810 C C . ILE A 1 104 ? -3.275 -10.165 -2.007 1.00 97.44 104 ILE A C 1
ATOM 812 O O . ILE A 1 104 ? -4.112 -11.043 -2.251 1.00 97.44 104 ILE A O 1
ATOM 816 N N . SER A 1 105 ? -3.340 -9.411 -0.914 1.00 97.69 105 SER A N 1
ATOM 817 C CA . SER A 1 105 ? -4.248 -9.745 0.187 1.00 97.69 105 SER A CA 1
ATOM 818 C C . SER A 1 105 ? -4.759 -8.546 0.975 1.00 97.69 105 SER A C 1
ATOM 820 O O . SER A 1 105 ? -4.147 -7.485 0.995 1.00 97.69 105 SER A O 1
ATOM 822 N N . VAL A 1 106 ? -5.877 -8.759 1.662 1.00 98.31 106 VAL A N 1
ATOM 823 C CA . VAL A 1 106 ? -6.481 -7.863 2.647 1.00 98.31 106 VAL A CA 1
ATOM 824 C C . VAL A 1 106 ? -6.449 -8.564 3.997 1.00 98.31 106 VAL A C 1
ATOM 826 O O . VAL A 1 106 ? -6.925 -9.695 4.114 1.00 98.31 106 VAL A O 1
ATOM 829 N N . LEU A 1 107 ? -5.915 -7.899 5.014 1.00 97.06 107 LEU A N 1
ATOM 830 C CA . LEU A 1 107 ? -5.767 -8.434 6.361 1.00 97.06 107 LEU A CA 1
ATOM 831 C C . LEU A 1 107 ? -6.399 -7.504 7.395 1.00 97.06 107 LEU A C 1
ATOM 833 O O . LEU A 1 107 ? -6.327 -6.283 7.270 1.00 97.06 107 LEU A O 1
ATOM 837 N N . ARG A 1 108 ? -6.987 -8.105 8.432 1.00 95.94 108 ARG A N 1
ATOM 838 C CA . ARG A 1 108 ? -7.391 -7.423 9.663 1.00 95.94 108 ARG A CA 1
ATOM 839 C C . ARG A 1 108 ? -6.250 -7.571 10.660 1.00 95.94 108 ARG A C 1
ATOM 841 O O . ARG A 1 108 ? -5.983 -8.688 11.093 1.00 95.94 108 ARG A O 1
ATOM 848 N N . ILE A 1 109 ? -5.581 -6.473 10.990 1.00 95.19 109 ILE A N 1
ATOM 849 C CA . ILE A 1 109 ? -4.476 -6.464 11.949 1.00 95.19 109 ILE A CA 1
ATOM 850 C C . ILE A 1 109 ? -4.988 -5.911 13.274 1.00 95.19 109 ILE A C 1
ATOM 852 O O . ILE A 1 109 ? -5.479 -4.787 13.304 1.00 95.19 109 ILE A O 1
ATOM 856 N N . THR A 1 110 ? -4.891 -6.708 14.334 1.00 93.69 110 THR A N 1
ATOM 857 C CA . THR A 1 110 ? -5.310 -6.369 15.709 1.00 93.69 110 THR A CA 1
ATOM 858 C C . THR A 1 110 ? -4.128 -6.215 16.661 1.00 93.69 110 THR A C 1
ATOM 860 O O . THR A 1 110 ? -4.242 -5.552 17.682 1.00 93.69 110 THR A O 1
ATOM 863 N N . ASP A 1 111 ? -2.982 -6.798 16.312 1.00 92.12 111 ASP A N 1
ATOM 864 C CA . ASP A 1 111 ? -1.790 -6.841 17.152 1.00 92.12 111 ASP A CA 1
ATOM 865 C C . ASP A 1 111 ? -0.634 -6.067 16.523 1.00 92.12 111 ASP A C 1
ATOM 867 O O . ASP A 1 111 ? -0.541 -5.911 15.301 1.00 92.12 111 ASP A O 1
ATOM 871 N N . HIS A 1 112 ? 0.291 -5.620 17.370 1.00 91.88 112 HIS A N 1
ATOM 872 C CA . HIS A 1 112 ? 1.487 -4.925 16.914 1.00 91.88 112 HIS A CA 1
ATOM 873 C C . HIS A 1 112 ? 2.359 -5.831 16.043 1.00 91.88 112 HIS A C 1
ATOM 875 O O . HIS A 1 112 ? 2.673 -6.974 16.385 1.00 91.88 112 HIS A O 1
ATOM 881 N N . VAL A 1 113 ? 2.825 -5.272 14.932 1.00 91.38 113 VAL A N 1
ATOM 882 C CA . VAL A 1 113 ? 3.633 -5.971 13.941 1.00 91.38 113 VAL A CA 1
ATOM 883 C C . VAL A 1 113 ? 5.101 -5.840 14.318 1.00 91.38 113 VAL A C 1
ATOM 885 O O . VAL A 1 113 ? 5.772 -4.858 13.990 1.00 91.38 113 VAL A O 1
ATOM 888 N N . ASN A 1 114 ? 5.599 -6.850 15.026 1.00 84.62 114 ASN A N 1
ATOM 889 C CA . ASN A 1 114 ? 6.979 -6.916 15.484 1.00 84.62 114 ASN A CA 1
ATOM 890 C C . ASN A 1 114 ? 7.704 -8.087 14.816 1.00 84.62 114 ASN A C 1
ATOM 892 O O . ASN A 1 114 ? 7.244 -9.227 14.846 1.00 84.62 114 ASN A O 1
ATOM 896 N N . GLY A 1 115 ? 8.875 -7.809 14.243 1.00 82.94 115 GLY A N 1
ATOM 897 C CA . GLY A 1 115 ? 9.736 -8.830 13.650 1.00 82.94 115 GLY A CA 1
ATOM 898 C C . GLY A 1 115 ? 9.693 -8.909 12.117 1.00 82.94 115 GLY A C 1
ATOM 899 O O . GLY A 1 115 ? 9.138 -8.032 11.444 1.00 82.94 115 GLY A O 1
ATOM 900 N N . PRO A 1 116 ? 10.381 -9.905 11.536 1.00 81.62 116 PRO A N 1
ATOM 901 C CA . PRO A 1 116 ? 10.477 -10.088 10.090 1.00 81.62 116 PRO A CA 1
ATOM 902 C C . PRO A 1 116 ? 9.171 -10.639 9.496 1.00 81.62 116 PRO A C 1
ATOM 904 O O . PRO A 1 116 ? 8.389 -11.266 10.193 1.00 81.62 116 PRO A O 1
ATOM 907 N N . ASN A 1 117 ? 8.956 -10.456 8.194 1.00 75.94 117 ASN A N 1
ATOM 908 C CA . ASN A 1 117 ? 7.697 -10.766 7.498 1.00 75.94 117 ASN A CA 1
ATOM 909 C C . ASN A 1 117 ? 7.120 -12.157 7.826 1.00 75.94 117 ASN A C 1
ATOM 911 O O . ASN A 1 117 ? 5.990 -12.313 8.265 1.00 75.94 117 ASN A O 1
ATOM 915 N N . LEU A 1 118 ? 7.931 -13.208 7.731 1.00 74.31 118 LEU A N 1
ATOM 916 C CA . LEU A 1 118 ? 7.436 -14.575 7.934 1.00 74.31 118 LEU A CA 1
ATOM 917 C C . LEU A 1 118 ? 7.248 -14.977 9.408 1.00 74.31 118 LEU A C 1
ATOM 919 O O . LEU A 1 118 ? 6.874 -16.118 9.671 1.00 74.31 118 LEU A O 1
ATOM 923 N N . SER A 1 119 ? 7.512 -14.091 10.376 1.00 80.69 119 SER A N 1
ATOM 924 C CA . SER A 1 119 ? 7.367 -14.426 11.801 1.00 80.69 119 SER A CA 1
ATOM 925 C C . SER A 1 119 ? 5.931 -14.346 12.316 1.00 80.69 119 SER A C 1
ATOM 927 O O . SER A 1 119 ? 5.691 -14.732 13.456 1.00 80.69 119 SER A O 1
ATOM 929 N N . HIS A 1 120 ? 4.999 -13.819 11.522 1.00 84.25 120 HIS A N 1
ATOM 930 C CA . HIS A 1 120 ? 3.660 -13.451 11.985 1.00 84.25 120 HIS A CA 1
ATOM 931 C C . HIS A 1 120 ? 2.586 -13.690 10.909 1.00 84.25 120 HIS A C 1
ATOM 933 O O . HIS A 1 120 ? 1.659 -12.900 10.731 1.00 84.25 120 HIS A O 1
ATOM 939 N N . LEU A 1 121 ? 2.719 -14.800 10.174 1.00 88.44 121 LEU A N 1
ATOM 940 C CA . LEU A 1 121 ? 1.742 -15.200 9.162 1.00 88.44 121 LEU A CA 1
ATOM 941 C C . LE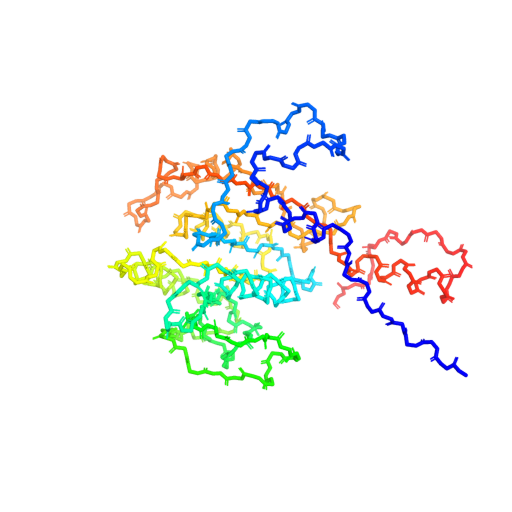U A 1 121 ? 0.343 -15.333 9.772 1.00 88.44 121 LEU A C 1
ATOM 943 O O . LEU A 1 121 ? 0.171 -15.953 10.822 1.00 88.44 121 LEU A O 1
ATOM 947 N N . THR A 1 122 ? -0.659 -14.801 9.078 1.00 90.62 122 THR A N 1
ATOM 948 C CA . THR A 1 122 ? -2.055 -14.872 9.518 1.00 90.62 122 THR A CA 1
ATOM 949 C C . THR A 1 122 ? -2.999 -15.118 8.346 1.00 90.62 122 THR A C 1
ATOM 951 O O . THR A 1 122 ? -2.618 -15.029 7.176 1.00 90.62 122 THR A O 1
ATOM 954 N N . THR A 1 123 ? -4.241 -15.481 8.657 1.00 93.62 123 THR A N 1
ATOM 955 C CA . THR A 1 123 ? -5.259 -15.740 7.636 1.00 93.62 123 THR A CA 1
ATOM 956 C C . THR A 1 123 ? -5.817 -14.408 7.125 1.00 93.62 123 THR A C 1
ATOM 958 O O . THR A 1 123 ? -6.364 -13.639 7.915 1.00 93.62 123 THR A O 1
ATOM 961 N N . PRO A 1 124 ? -5.699 -14.109 5.821 1.00 96.19 124 PRO A N 1
ATOM 962 C CA . PRO A 1 124 ? -6.239 -12.881 5.255 1.00 96.19 124 PRO A CA 1
ATOM 963 C C . PRO A 1 124 ? -7.770 -12.941 5.158 1.00 96.19 124 PRO A C 1
ATOM 965 O O . PRO A 1 124 ? -8.343 -14.007 4.936 1.00 96.19 124 PRO A O 1
ATOM 968 N N . ILE A 1 125 ? -8.422 -11.778 5.239 1.00 96.81 125 ILE A N 1
ATOM 969 C CA . ILE A 1 125 ? -9.858 -11.610 4.949 1.00 96.81 125 ILE A CA 1
ATOM 970 C C . ILE A 1 125 ? -10.136 -12.011 3.498 1.00 96.81 125 ILE A C 1
ATOM 972 O O . ILE A 1 125 ? -11.096 -12.714 3.188 1.00 96.81 125 ILE A O 1
ATOM 976 N N . LEU A 1 126 ? -9.265 -11.548 2.603 1.00 97.56 126 LEU A N 1
ATOM 977 C CA . LEU A 1 126 ? -9.313 -11.825 1.179 1.00 97.56 126 LEU A CA 1
ATOM 978 C C . LEU A 1 126 ? -7.888 -12.016 0.674 1.00 97.56 126 LEU A C 1
ATOM 980 O O . LEU A 1 126 ? -7.005 -11.219 0.976 1.00 97.56 126 LEU A O 1
ATOM 984 N N . SER A 1 127 ? -7.661 -13.047 -0.130 1.00 96.94 127 SER A N 1
ATOM 985 C CA . SER A 1 127 ? -6.388 -13.259 -0.811 1.00 96.94 127 SER A CA 1
ATOM 986 C C . SER A 1 127 ? -6.624 -13.684 -2.248 1.00 96.94 127 SER A C 1
ATOM 988 O O . SER A 1 127 ? -7.562 -14.426 -2.553 1.00 96.94 127 SER A O 1
ATOM 990 N N . LYS A 1 128 ? -5.786 -13.174 -3.145 1.00 97.25 128 LYS A N 1
ATOM 991 C CA . LYS A 1 128 ? -5.837 -13.435 -4.579 1.00 97.25 128 LYS A CA 1
ATOM 992 C C . LYS A 1 128 ? -4.466 -13.908 -5.029 1.00 97.25 128 LYS A C 1
ATOM 994 O O . LYS A 1 128 ? -3.499 -13.150 -5.002 1.00 97.25 128 LYS A O 1
ATOM 999 N N . PHE A 1 129 ? -4.392 -15.156 -5.480 1.00 95.31 129 PHE A N 1
ATOM 1000 C CA . PHE A 1 129 ? -3.199 -15.674 -6.138 1.00 95.31 129 PHE A CA 1
ATOM 1001 C C . PHE A 1 129 ? -3.062 -15.050 -7.528 1.00 95.31 129 PHE A C 1
ATOM 1003 O O . PHE A 1 129 ? -3.991 -15.126 -8.335 1.00 95.31 129 PHE A O 1
ATOM 1010 N N . ILE A 1 130 ? -1.916 -14.428 -7.806 1.00 93.75 130 ILE A N 1
ATOM 1011 C CA . ILE A 1 130 ? -1.703 -13.708 -9.071 1.00 93.75 130 ILE A CA 1
ATOM 1012 C C . ILE A 1 130 ? -0.907 -14.511 -10.110 1.00 93.75 130 ILE A C 1
ATOM 1014 O O . ILE A 1 130 ? -0.919 -14.150 -11.286 1.00 93.75 130 ILE A O 1
ATOM 1018 N N . GLY A 1 131 ? -0.250 -15.606 -9.703 1.00 86.69 131 GLY A N 1
ATOM 1019 C CA . GLY A 1 131 ? 0.450 -16.530 -10.607 1.00 86.69 131 GLY A CA 1
ATOM 1020 C C . GLY A 1 131 ? 1.952 -16.294 -10.803 1.00 86.69 131 GLY A C 1
ATOM 1021 O O . GLY A 1 131 ? 2.617 -17.170 -11.346 1.00 86.69 131 GLY A O 1
ATOM 1022 N N . SER A 1 132 ? 2.506 -15.164 -10.353 1.00 92.12 132 SER A N 1
ATOM 1023 C CA . SER A 1 132 ? 3.950 -14.882 -10.371 1.00 92.12 132 SER A CA 1
ATOM 1024 C C . SER A 1 132 ? 4.357 -14.054 -9.152 1.00 92.12 132 SER A C 1
ATOM 1026 O O . SER A 1 132 ? 3.536 -13.352 -8.566 1.00 92.12 132 SER A O 1
ATOM 1028 N N . LEU A 1 133 ? 5.636 -14.119 -8.777 1.00 92.31 133 LEU A N 1
ATOM 1029 C CA . LEU A 1 133 ? 6.238 -13.203 -7.799 1.00 92.31 133 LEU A CA 1
ATOM 1030 C C . LEU A 1 133 ? 6.583 -11.849 -8.431 1.00 92.31 133 LEU A C 1
ATOM 1032 O O . LEU A 1 133 ? 6.717 -10.846 -7.734 1.00 92.31 133 LEU A O 1
ATOM 1036 N N . ASN A 1 134 ? 6.737 -11.821 -9.756 1.00 92.94 134 ASN A N 1
ATOM 1037 C CA . ASN A 1 134 ? 7.022 -10.622 -10.517 1.00 92.94 134 ASN A CA 1
ATOM 1038 C C . ASN A 1 134 ? 5.780 -10.204 -11.310 1.00 92.94 134 ASN A C 1
ATOM 1040 O O . ASN A 1 134 ? 5.353 -10.868 -12.254 1.00 92.94 134 ASN A O 1
ATOM 1044 N N . VAL A 1 135 ? 5.229 -9.046 -10.948 1.00 93.44 135 VAL A N 1
ATOM 1045 C CA . VAL A 1 135 ? 4.011 -8.506 -11.560 1.00 93.44 135 VAL A CA 1
ATOM 1046 C C . VAL A 1 135 ? 4.155 -8.264 -13.064 1.00 93.44 135 VAL A C 1
ATOM 1048 O O . VAL A 1 135 ? 3.147 -8.327 -13.767 1.00 93.44 135 VAL A O 1
ATOM 1051 N N . SER A 1 136 ? 5.368 -8.043 -13.594 1.00 94.31 136 SER A N 1
ATOM 1052 C CA . SER A 1 136 ? 5.559 -7.900 -15.048 1.00 94.31 136 SER A CA 1
ATOM 1053 C C . SER A 1 136 ? 5.099 -9.124 -15.836 1.00 94.31 136 SER A C 1
ATOM 1055 O O . SER A 1 136 ? 4.713 -8.982 -16.994 1.00 94.31 136 SER A O 1
ATOM 1057 N N . ASP A 1 137 ? 5.093 -10.300 -15.208 1.00 94.69 137 ASP A N 1
ATOM 1058 C CA . ASP A 1 137 ? 4.742 -11.564 -15.856 1.00 94.69 137 ASP A CA 1
ATOM 1059 C C . ASP A 1 137 ? 3.228 -11.826 -15.825 1.00 94.69 137 ASP A C 1
ATOM 1061 O O . ASP A 1 137 ? 2.719 -12.673 -16.555 1.00 94.69 137 ASP A O 1
ATOM 1065 N N . CYS A 1 138 ? 2.486 -11.099 -14.982 1.00 93.19 138 CYS A N 1
ATOM 1066 C CA . CYS A 1 138 ? 1.067 -11.343 -14.719 1.00 93.19 138 CYS A CA 1
ATOM 1067 C C . CYS A 1 138 ? 0.247 -10.048 -14.577 1.00 93.19 138 CYS A C 1
ATOM 1069 O O . CYS A 1 138 ? -0.714 -9.999 -13.807 1.00 93.19 138 CYS A O 1
ATOM 1071 N N . VAL A 1 139 ? 0.601 -8.998 -15.330 1.00 93.56 139 VAL A N 1
ATOM 1072 C CA . VAL A 1 139 ? 0.020 -7.645 -15.207 1.00 93.56 139 VAL A CA 1
ATOM 1073 C C . VAL A 1 139 ? -1.509 -7.647 -15.243 1.00 93.56 139 VAL A C 1
ATOM 1075 O O . VAL A 1 139 ? -2.141 -7.027 -14.396 1.00 93.56 139 VAL A O 1
ATOM 1078 N N . GLN A 1 140 ? -2.124 -8.355 -16.196 1.00 92.31 140 GLN A N 1
ATOM 1079 C CA . GLN A 1 140 ? -3.587 -8.374 -16.334 1.00 92.31 140 GLN A CA 1
ATOM 1080 C C . GLN A 1 140 ? -4.276 -9.013 -15.122 1.00 92.31 140 GLN A C 1
ATOM 1082 O O . GLN A 1 140 ? -5.261 -8.475 -14.619 1.00 92.31 140 GLN A O 1
ATOM 1087 N N . THR A 1 141 ? -3.744 -10.138 -14.633 1.00 95.38 141 THR A N 1
ATOM 1088 C CA . THR A 1 141 ? -4.260 -10.813 -13.436 1.00 95.38 141 THR A CA 1
ATOM 1089 C C . THR A 1 141 ? -4.087 -9.933 -12.208 1.00 95.38 141 THR A C 1
ATOM 1091 O O . THR A 1 141 ? -5.033 -9.787 -11.442 1.00 95.38 141 THR A O 1
ATOM 1094 N N . TYR A 1 142 ? -2.914 -9.312 -12.049 1.00 96.19 142 TYR A N 1
ATOM 1095 C CA . TYR A 1 142 ? -2.642 -8.384 -10.956 1.00 96.19 142 TYR A CA 1
ATOM 1096 C C . TYR A 1 142 ? -3.655 -7.236 -10.945 1.00 96.19 142 TYR A C 1
ATOM 1098 O O . TYR A 1 142 ? -4.347 -7.061 -9.950 1.00 96.19 142 TYR A O 1
ATOM 1106 N N . LEU A 1 143 ? -3.825 -6.534 -12.072 1.00 94.00 143 LEU A N 1
ATOM 1107 C CA . LEU A 1 143 ? -4.767 -5.418 -12.200 1.00 94.00 143 LEU A CA 1
ATOM 1108 C C . LEU A 1 143 ? -6.200 -5.815 -11.845 1.00 94.00 143 LEU A C 1
ATOM 1110 O O . LEU A 1 143 ? -6.832 -5.151 -11.026 1.00 94.00 143 LEU A O 1
ATOM 1114 N N . ARG A 1 144 ? -6.691 -6.923 -12.413 1.00 94.31 144 ARG A N 1
ATOM 1115 C CA . ARG A 1 144 ? -8.032 -7.433 -12.111 1.00 94.31 144 ARG A CA 1
ATOM 1116 C C . ARG A 1 144 ? -8.185 -7.740 -10.620 1.00 94.31 144 ARG A C 1
ATOM 1118 O O . ARG A 1 144 ? -9.163 -7.328 -10.010 1.00 94.31 144 ARG A O 1
ATOM 1125 N N . CYS A 1 145 ? -7.222 -8.442 -10.024 1.00 96.75 145 CYS A N 1
ATOM 1126 C CA . CYS A 1 145 ? -7.274 -8.792 -8.607 1.00 96.75 145 CYS A CA 1
A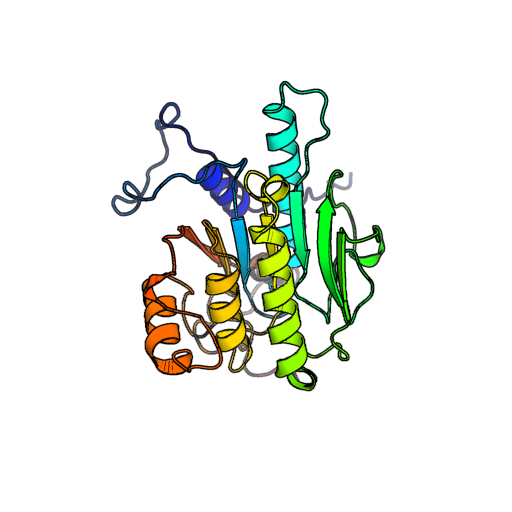TOM 1127 C C . CYS A 1 145 ? -7.189 -7.550 -7.699 1.00 96.75 145 CYS A C 1
ATOM 1129 O O . CYS A 1 145 ? -7.866 -7.509 -6.674 1.00 96.75 145 CYS A O 1
ATOM 1131 N N . THR A 1 146 ? -6.407 -6.530 -8.071 1.00 96.38 146 THR A N 1
ATOM 1132 C CA . THR A 1 146 ? -6.346 -5.246 -7.357 1.00 96.38 146 THR A CA 1
ATOM 1133 C C . THR A 1 146 ? -7.685 -4.508 -7.427 1.00 96.38 146 THR A C 1
ATOM 1135 O O . THR A 1 146 ? -8.171 -4.037 -6.399 1.00 96.38 146 THR A O 1
ATOM 1138 N N . GLU A 1 147 ? -8.317 -4.441 -8.603 1.00 94.25 147 GLU A N 1
ATOM 1139 C CA . GLU A 1 147 ? -9.660 -3.866 -8.764 1.00 94.25 147 GLU A CA 1
ATOM 1140 C C . GLU A 1 147 ? -10.696 -4.615 -7.911 1.00 94.25 147 GLU A C 1
ATOM 1142 O O . GLU A 1 147 ? -11.464 -3.980 -7.191 1.00 94.25 147 GLU A O 1
ATOM 1147 N N . GLU A 1 148 ? -10.683 -5.951 -7.928 1.00 95.81 148 GLU A N 1
ATOM 1148 C CA . GLU A 1 148 ? -11.574 -6.789 -7.112 1.00 95.81 148 GLU A CA 1
ATOM 1149 C C . GLU A 1 148 ? -11.374 -6.565 -5.602 1.00 95.81 148 GLU A C 1
ATOM 1151 O O . GLU A 1 148 ? -12.357 -6.502 -4.864 1.00 95.81 148 GLU A O 1
ATOM 1156 N N . ILE A 1 149 ? -10.129 -6.408 -5.132 1.00 97.56 149 ILE A N 1
ATOM 1157 C CA . ILE A 1 149 ? -9.824 -6.100 -3.723 1.00 97.56 149 ILE A CA 1
ATOM 1158 C C . ILE A 1 149 ? -10.445 -4.765 -3.307 1.00 97.56 149 ILE A C 1
ATOM 1160 O O . ILE A 1 149 ? -11.124 -4.692 -2.281 1.00 97.56 149 ILE A O 1
ATOM 1164 N N . PHE A 1 150 ? -10.244 -3.706 -4.094 1.00 95.69 150 PHE A N 1
ATOM 1165 C CA . PHE A 1 150 ? -10.795 -2.397 -3.746 1.00 95.69 150 PHE A CA 1
ATOM 1166 C C . PHE A 1 150 ? -12.313 -2.337 -3.929 1.00 95.69 150 PHE A C 1
ATOM 1168 O O . PHE A 1 150 ? -12.982 -1.629 -3.180 1.00 95.69 150 PHE A O 1
ATOM 1175 N N . GLN A 1 151 ? -12.887 -3.092 -4.868 1.00 94.44 151 GLN A N 1
ATOM 1176 C CA . GLN A 1 151 ? -14.340 -3.251 -4.970 1.00 94.44 151 GLN A CA 1
ATOM 1177 C C . GLN A 1 151 ? -14.912 -3.924 -3.720 1.00 94.44 151 GLN A C 1
ATOM 1179 O O . GLN A 1 151 ? -15.867 -3.398 -3.153 1.00 94.44 151 GLN A O 1
ATOM 1184 N N . PHE A 1 152 ? -14.298 -5.020 -3.261 1.00 96.25 152 PHE A N 1
ATOM 1185 C CA . PHE A 1 152 ? -14.671 -5.699 -2.019 1.00 96.25 152 PHE A CA 1
ATOM 1186 C C . PHE A 1 152 ? -14.657 -4.724 -0.832 1.00 96.25 152 PHE A C 1
ATOM 1188 O O . PHE A 1 152 ? -15.692 -4.521 -0.198 1.00 96.25 152 PHE A O 1
ATOM 1195 N N . LEU A 1 153 ? -13.533 -4.033 -0.611 1.00 95.81 153 LEU A N 1
ATOM 1196 C CA . LEU A 1 153 ? -13.371 -3.091 0.500 1.00 95.81 153 LEU A CA 1
ATOM 1197 C C . LEU A 1 153 ? -14.342 -1.905 0.451 1.00 95.81 153 LEU A C 1
ATOM 1199 O O . LEU A 1 153 ? -14.844 -1.478 1.484 1.00 95.81 153 LEU A O 1
ATOM 1203 N N . ASN A 1 154 ? -14.615 -1.354 -0.734 1.00 91.75 154 ASN A N 1
ATOM 1204 C CA . ASN A 1 154 ? -15.524 -0.214 -0.868 1.00 91.75 154 ASN A CA 1
ATOM 1205 C C . ASN A 1 154 ? -17.009 -0.613 -0.781 1.00 91.75 154 ASN A C 1
ATOM 1207 O O . ASN A 1 154 ? -17.848 0.254 -0.521 1.00 91.75 154 ASN A O 1
ATOM 1211 N N . SER A 1 155 ? -17.340 -1.886 -1.028 1.00 93.81 155 SER A N 1
ATOM 1212 C CA . SER A 1 155 ? -18.716 -2.400 -0.974 1.00 93.81 155 SER A CA 1
ATOM 1213 C C . SER A 1 155 ? -19.197 -2.745 0.437 1.00 93.81 155 SER A C 1
ATOM 1215 O O . SER A 1 155 ? -20.403 -2.791 0.665 1.00 93.81 155 SER A O 1
ATOM 1217 N N . ASP A 1 156 ? -18.274 -2.954 1.375 1.00 93.50 156 ASP A N 1
ATOM 1218 C CA . ASP A 1 156 ? -18.570 -3.339 2.751 1.00 93.50 156 ASP A CA 1
ATOM 1219 C C . ASP A 1 156 ? -18.400 -2.133 3.691 1.00 93.50 156 ASP A C 1
ATOM 1221 O O . ASP A 1 156 ? -17.314 -1.564 3.830 1.00 93.50 156 ASP A O 1
ATOM 1225 N N . GLU A 1 157 ? -19.496 -1.718 4.332 1.00 89.19 157 GLU A N 1
ATOM 1226 C CA . GLU A 1 157 ? -19.515 -0.572 5.253 1.00 89.19 157 GLU A CA 1
ATOM 1227 C C . GLU A 1 157 ? -18.594 -0.776 6.466 1.00 89.19 157 GLU A C 1
ATOM 1229 O O . GLU A 1 157 ? -18.083 0.204 7.010 1.00 89.19 157 GLU A O 1
ATOM 1234 N N . SER A 1 158 ? -18.325 -2.028 6.859 1.00 89.31 158 SER A N 1
ATOM 1235 C CA . SER A 1 158 ? -17.470 -2.341 8.011 1.00 89.31 158 SER A CA 1
ATOM 1236 C C . SER A 1 158 ? -16.014 -1.914 7.822 1.00 89.31 158 SER A C 1
ATOM 1238 O O . SER A 1 158 ? -15.304 -1.725 8.808 1.00 89.31 158 SER A O 1
ATOM 1240 N N . TYR A 1 159 ? -15.575 -1.695 6.578 1.00 90.56 159 TYR A N 1
ATOM 1241 C CA . TYR A 1 159 ? -14.223 -1.229 6.273 1.00 90.56 159 TYR A CA 1
ATOM 1242 C C . TYR A 1 159 ? -14.148 0.266 5.963 1.00 90.56 159 TYR A C 1
ATOM 1244 O O . TYR A 1 159 ? -13.045 0.780 5.790 1.00 90.56 159 TYR A O 1
ATOM 1252 N N . LYS A 1 160 ? -15.267 0.998 5.873 1.00 84.00 160 LYS A N 1
ATOM 1253 C CA . LYS A 1 160 ? -15.216 2.412 5.458 1.00 84.00 160 LYS A CA 1
ATOM 1254 C C . LYS A 1 160 ? -14.676 3.351 6.531 1.00 84.00 160 LYS A C 1
ATOM 1256 O O . LYS A 1 160 ? -13.977 4.294 6.161 1.00 84.00 160 LYS A O 1
ATOM 1261 N N . ASN A 1 161 ? -14.960 3.060 7.801 1.00 83.94 161 ASN A N 1
ATOM 1262 C CA . ASN A 1 161 ? -14.605 3.886 8.961 1.00 83.94 161 ASN A CA 1
ATOM 1263 C C . ASN A 1 161 ? -13.487 3.244 9.798 1.00 83.94 161 ASN A C 1
ATOM 1265 O O . ASN A 1 161 ? -13.537 3.242 11.025 1.00 83.94 161 ASN A O 1
ATOM 1269 N N . VAL A 1 162 ? -12.531 2.616 9.113 1.00 89.38 162 VAL A N 1
ATOM 1270 C CA . VAL A 1 162 ? -11.389 1.928 9.718 1.00 89.38 162 VAL A CA 1
ATOM 1271 C C . VAL A 1 162 ? -10.125 2.386 8.996 1.00 89.38 162 VAL A C 1
ATOM 1273 O O . VAL A 1 162 ? -10.164 2.535 7.769 1.00 89.38 162 VAL A O 1
ATOM 1276 N N . PRO A 1 163 ? -8.995 2.578 9.698 1.00 93.25 163 PRO A N 1
ATOM 1277 C CA . PRO A 1 163 ? -7.744 2.934 9.052 1.00 93.25 163 PRO A CA 1
ATOM 1278 C C . PRO A 1 163 ? -7.258 1.843 8.086 1.00 93.25 163 PRO A C 1
ATOM 1280 O O . PRO A 1 163 ? -7.249 0.654 8.410 1.00 93.25 163 PRO A O 1
ATOM 1283 N N . TRP A 1 164 ? -6.825 2.254 6.895 1.00 96.50 164 TRP A N 1
ATOM 1284 C CA . TRP A 1 164 ? -6.214 1.417 5.867 1.00 96.50 164 TRP A CA 1
ATOM 1285 C C . TRP A 1 164 ? -4.738 1.767 5.698 1.00 96.50 164 TRP A C 1
ATOM 1287 O O . TRP A 1 164 ? -4.378 2.938 5.546 1.00 96.50 164 TRP A O 1
ATOM 1297 N N . VAL A 1 165 ? -3.899 0.739 5.606 1.00 97.81 165 VAL A N 1
ATOM 1298 C CA . VAL A 1 165 ? -2.500 0.856 5.182 1.00 97.81 165 VAL A CA 1
ATOM 1299 C C . VAL A 1 165 ? -2.303 -0.013 3.946 1.00 97.81 165 VAL A C 1
ATOM 1301 O O . VAL A 1 165 ? -2.434 -1.234 4.004 1.00 97.81 165 VAL A O 1
ATOM 1304 N N . VAL A 1 166 ? -2.006 0.618 2.812 1.00 98.31 166 VAL A N 1
ATOM 1305 C CA . VAL A 1 166 ?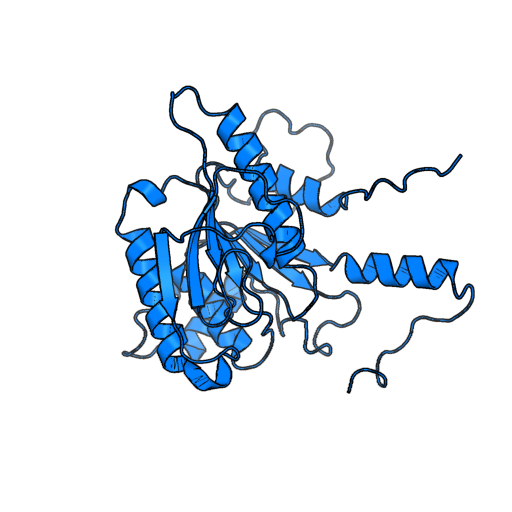 -1.805 -0.048 1.523 1.00 98.31 166 VAL A CA 1
ATOM 1306 C C . VAL A 1 166 ? -0.312 -0.147 1.231 1.00 98.31 166 VAL A C 1
ATOM 1308 O O . VAL A 1 166 ? 0.347 0.852 0.918 1.00 98.31 166 VAL A O 1
ATOM 1311 N N . ASN A 1 167 ? 0.209 -1.368 1.292 1.00 97.44 167 ASN A N 1
ATOM 1312 C CA . ASN A 1 167 ? 1.540 -1.697 0.814 1.00 97.44 167 ASN A CA 1
ATOM 1313 C C . ASN A 1 167 ? 1.546 -1.868 -0.703 1.00 97.44 167 ASN A C 1
ATOM 1315 O O . ASN A 1 167 ? 0.611 -2.413 -1.290 1.00 97.44 167 ASN A O 1
ATOM 1319 N N . THR A 1 168 ? 2.634 -1.442 -1.335 1.00 96.44 168 THR A N 1
ATOM 1320 C CA . THR A 1 168 ? 2.820 -1.556 -2.780 1.00 96.44 168 THR A CA 1
ATOM 1321 C C . THR A 1 168 ? 4.151 -2.216 -3.105 1.00 96.44 168 THR A C 1
ATOM 1323 O O . THR A 1 168 ? 5.141 -2.065 -2.389 1.00 96.44 168 THR A O 1
ATOM 1326 N N . MET A 1 169 ? 4.184 -2.930 -4.226 1.00 94.50 169 MET A N 1
ATOM 1327 C CA . MET A 1 169 ? 5.411 -3.455 -4.823 1.00 94.50 169 MET A CA 1
ATOM 1328 C C . MET A 1 169 ? 6.464 -2.366 -5.073 1.00 94.50 169 MET A C 1
ATOM 1330 O O . MET A 1 169 ? 6.150 -1.219 -5.390 1.00 94.50 169 MET A O 1
ATOM 1334 N N . GLY A 1 170 ? 7.746 -2.727 -5.020 1.00 93.62 170 GLY A N 1
ATOM 1335 C CA . GLY A 1 170 ? 8.848 -1.772 -5.199 1.00 93.62 170 GLY A CA 1
ATOM 1336 C C . GLY A 1 170 ? 9.150 -1.328 -6.636 1.00 93.62 170 GLY A C 1
ATOM 1337 O O . GLY A 1 170 ? 10.298 -0.991 -6.935 1.00 93.62 170 GLY A O 1
ATOM 1338 N N . PHE A 1 171 ? 8.161 -1.325 -7.534 1.00 94.00 171 PHE A N 1
ATOM 1339 C CA . PHE A 1 171 ? 8.328 -0.821 -8.898 1.00 94.00 171 PHE A CA 1
ATOM 1340 C C . PHE A 1 171 ? 8.088 0.689 -8.930 1.00 94.00 171 PHE A C 1
ATOM 1342 O O . PHE A 1 171 ? 6.975 1.154 -8.717 1.00 94.00 171 PHE A O 1
ATOM 1349 N N . SER A 1 172 ? 9.121 1.456 -9.269 1.00 92.81 172 SER A N 1
ATOM 1350 C CA . SER A 1 172 ? 9.072 2.928 -9.312 1.00 92.81 172 SER A CA 1
ATOM 1351 C C . SER A 1 172 ? 9.221 3.520 -10.718 1.00 92.81 172 SER A C 1
ATOM 1353 O O . SER A 1 172 ? 9.200 4.735 -10.889 1.00 92.81 172 SER A O 1
ATOM 1355 N N . ARG A 1 173 ? 9.370 2.683 -11.753 1.00 91.56 173 ARG A N 1
ATOM 1356 C CA . ARG A 1 173 ? 9.562 3.090 -13.158 1.00 91.56 173 ARG A CA 1
ATOM 1357 C C . ARG A 1 173 ? 8.664 2.276 -14.085 1.00 91.56 173 ARG A C 1
ATOM 1359 O O . ARG A 1 173 ? 8.251 1.175 -13.726 1.00 91.56 173 ARG A O 1
ATOM 1366 N N . GLY A 1 174 ? 8.404 2.796 -15.288 1.00 92.44 174 GLY A N 1
ATOM 1367 C CA . GLY A 1 174 ? 7.645 2.090 -16.326 1.00 92.44 174 GLY A CA 1
ATOM 1368 C C . GLY A 1 174 ? 6.299 1.587 -15.802 1.00 92.44 174 GLY A C 1
ATOM 1369 O O . GLY A 1 174 ? 5.482 2.382 -15.345 1.00 92.44 174 GLY A O 1
ATOM 1370 N N . LEU A 1 175 ? 6.107 0.264 -15.796 1.00 92.75 175 LEU A N 1
ATOM 1371 C CA . LEU A 1 175 ? 4.918 -0.393 -15.240 1.00 92.75 175 LEU A CA 1
ATOM 1372 C C . LEU A 1 175 ? 4.604 0.042 -13.797 1.00 92.75 175 LEU A C 1
ATOM 1374 O O . LEU A 1 175 ? 3.441 0.223 -13.461 1.00 92.75 175 LEU A O 1
ATOM 1378 N N . GLY A 1 176 ? 5.612 0.274 -12.953 1.00 94.31 176 GLY A N 1
ATOM 1379 C CA . GLY A 1 176 ? 5.395 0.722 -11.572 1.00 94.31 176 GLY A CA 1
ATOM 1380 C C . GLY A 1 176 ? 4.665 2.057 -11.465 1.00 94.31 176 GLY A C 1
ATOM 1381 O O . GLY A 1 176 ? 3.831 2.247 -10.588 1.00 94.31 176 GLY A O 1
ATOM 1382 N N . VAL A 1 177 ? 4.917 2.965 -12.410 1.00 94.81 177 VAL A N 1
ATOM 1383 C CA . VAL A 1 177 ? 4.219 4.251 -12.481 1.00 94.81 177 VAL A CA 1
ATOM 1384 C C . VAL A 1 177 ? 2.751 4.043 -12.834 1.00 94.81 177 VAL A C 1
ATOM 1386 O O . VAL A 1 177 ? 1.882 4.628 -12.191 1.00 94.81 177 VAL A O 1
ATOM 1389 N N . LEU A 1 178 ? 2.471 3.192 -13.824 1.00 93.69 178 LEU A N 1
ATOM 1390 C CA . LEU A 1 178 ? 1.106 2.838 -14.208 1.00 93.69 178 LEU A CA 1
ATOM 1391 C C . LEU A 1 178 ? 0.340 2.287 -12.999 1.00 93.69 178 LEU A C 1
ATOM 1393 O O . LEU A 1 178 ? -0.727 2.793 -12.657 1.00 93.69 178 LEU A O 1
ATOM 1397 N N . LEU A 1 179 ? 0.926 1.296 -12.325 1.00 95.12 179 LEU A N 1
ATOM 1398 C CA . LEU A 1 179 ? 0.321 0.635 -11.173 1.00 95.12 179 LEU A CA 1
ATOM 1399 C C . LEU A 1 179 ? 0.136 1.590 -9.993 1.00 95.12 179 LEU A C 1
ATOM 1401 O O . LEU A 1 179 ? -0.911 1.554 -9.362 1.00 95.12 179 LEU A O 1
ATOM 1405 N N . ALA A 1 180 ? 1.080 2.497 -9.736 1.00 96.25 180 ALA A N 1
ATOM 1406 C CA . ALA A 1 180 ? 0.931 3.485 -8.672 1.00 96.25 180 ALA A CA 1
ATOM 1407 C C . ALA A 1 180 ? -0.262 4.422 -8.902 1.00 96.25 180 ALA A C 1
ATOM 1409 O O . ALA A 1 180 ? -1.083 4.611 -8.006 1.00 96.25 180 ALA A O 1
ATOM 1410 N N . ASN A 1 181 ? -0.401 4.959 -10.118 1.00 94.56 181 ASN A N 1
ATOM 1411 C CA . ASN A 1 181 ? -1.523 5.835 -10.463 1.00 94.56 181 ASN A CA 1
ATOM 1412 C C . ASN A 1 181 ? -2.867 5.091 -10.399 1.00 94.56 181 ASN A C 1
ATOM 1414 O O . ASN A 1 181 ? -3.850 5.644 -9.907 1.00 94.56 181 ASN A O 1
ATOM 1418 N N . LEU A 1 182 ? -2.904 3.830 -10.845 1.00 93.56 182 LEU A N 1
ATOM 1419 C CA . LEU A 1 182 ? -4.087 2.974 -10.738 1.00 93.56 182 LEU A CA 1
ATOM 1420 C C . LEU A 1 182 ? -4.455 2.706 -9.276 1.00 93.56 182 LEU A C 1
ATOM 1422 O O . LEU A 1 182 ? -5.605 2.914 -8.897 1.00 93.56 182 LEU A O 1
ATOM 1426 N N . THR A 1 183 ? -3.487 2.324 -8.441 1.00 95.69 183 THR A N 1
ATOM 1427 C CA . THR A 1 183 ? -3.702 2.084 -7.010 1.00 95.69 183 THR A CA 1
ATOM 1428 C C . THR A 1 183 ? -4.239 3.327 -6.312 1.00 95.69 183 THR A C 1
ATOM 1430 O O . THR A 1 183 ? -5.208 3.201 -5.575 1.00 95.69 183 THR A O 1
ATOM 1433 N N . ILE A 1 184 ? -3.695 4.521 -6.585 1.00 96.06 184 ILE A N 1
ATOM 1434 C CA . ILE A 1 184 ? -4.214 5.783 -6.023 1.00 96.06 184 ILE A CA 1
ATOM 1435 C C . ILE A 1 184 ? -5.682 6.000 -6.423 1.00 96.06 184 ILE A C 1
ATOM 1437 O O . ILE A 1 184 ? -6.507 6.362 -5.587 1.00 96.06 184 ILE A O 1
ATOM 1441 N N . CYS A 1 185 ? -6.033 5.749 -7.686 1.00 92.94 185 CYS A N 1
ATOM 1442 C CA . CYS A 1 185 ? -7.410 5.920 -8.149 1.00 92.94 185 CYS A CA 1
ATOM 1443 C C . CYS A 1 185 ? -8.382 4.906 -7.525 1.00 92.94 185 CYS A C 1
ATOM 1445 O O . CYS A 1 185 ? -9.527 5.257 -7.249 1.00 92.94 185 CYS A O 1
ATOM 1447 N N . LEU A 1 186 ? -7.944 3.660 -7.321 1.00 93.00 186 LEU A N 1
ATOM 1448 C CA . LEU A 1 186 ? -8.780 2.581 -6.789 1.00 93.00 186 LEU A CA 1
ATOM 1449 C C . LEU A 1 186 ? -8.930 2.642 -5.264 1.00 93.00 186 LEU A C 1
ATOM 1451 O O . LEU A 1 186 ? -10.021 2.403 -4.745 1.00 93.00 186 LEU A O 1
ATOM 1455 N N . SER A 1 187 ? -7.851 2.965 -4.546 1.00 93.75 187 SER A N 1
ATOM 1456 C CA . SER A 1 187 ? -7.858 3.045 -3.083 1.00 93.75 187 SER A CA 1
ATOM 1457 C C . SER A 1 187 ? -8.466 4.346 -2.569 1.00 93.75 187 SER A C 1
ATOM 1459 O O . SER A 1 187 ? -8.992 4.375 -1.454 1.00 93.75 187 SER A O 1
ATOM 1461 N N . ASN A 1 188 ? -8.429 5.400 -3.395 1.00 92.31 188 ASN A N 1
ATOM 1462 C CA . ASN A 1 188 ? -8.875 6.744 -3.057 1.00 92.31 188 ASN A CA 1
ATOM 1463 C C . ASN A 1 188 ? -8.321 7.181 -1.682 1.00 92.31 188 ASN A C 1
ATOM 1465 O O . ASN A 1 188 ? -9.095 7.344 -0.727 1.00 92.31 188 ASN A O 1
ATOM 1469 N N . PRO A 1 189 ? -6.984 7.286 -1.560 1.00 93.94 189 PRO A N 1
ATOM 1470 C CA . PRO A 1 189 ? -6.338 7.581 -0.294 1.00 93.94 189 PRO A CA 1
ATOM 1471 C C . PRO A 1 189 ? -6.647 9.008 0.147 1.00 93.94 189 PRO A C 1
ATOM 1473 O O . PRO A 1 189 ? -6.949 9.862 -0.680 1.00 93.94 189 PRO A O 1
ATOM 1476 N N . ASN A 1 190 ? -6.518 9.273 1.444 1.00 90.69 190 ASN A N 1
ATOM 1477 C CA . ASN A 1 190 ? -6.402 10.639 1.961 1.00 90.69 190 ASN A CA 1
ATOM 1478 C C . ASN A 1 190 ? -4.943 10.996 2.282 1.00 90.69 190 ASN A C 1
ATOM 1480 O O . ASN A 1 190 ? -4.636 12.174 2.445 1.00 90.69 190 ASN A O 1
ATOM 1484 N N . VAL A 1 191 ? -4.035 10.011 2.296 1.00 91.44 191 VAL A N 1
ATOM 1485 C CA . VAL A 1 191 ? -2.602 10.213 2.520 1.00 91.44 191 VAL A CA 1
ATOM 1486 C C . VAL A 1 191 ? -1.790 9.342 1.564 1.00 91.44 191 VAL A C 1
ATOM 1488 O O . VAL A 1 191 ? -1.944 8.120 1.510 1.00 91.44 191 VAL A O 1
ATOM 1491 N N . VAL A 1 192 ? -0.877 9.971 0.830 1.00 94.19 192 VAL A N 1
ATOM 1492 C CA . VAL A 1 192 ? 0.089 9.304 -0.046 1.00 94.19 192 VAL A CA 1
ATOM 1493 C C . VAL A 1 192 ? 1.490 9.571 0.482 1.00 94.19 192 VAL A C 1
ATOM 1495 O O . VAL A 1 192 ? 1.951 10.712 0.496 1.00 94.19 192 VAL A O 1
ATOM 1498 N N . ILE A 1 193 ? 2.175 8.502 0.882 1.00 93.31 193 ILE A N 1
ATOM 1499 C CA . ILE A 1 193 ? 3.573 8.540 1.304 1.00 93.31 193 ILE A CA 1
ATOM 1500 C C . ILE A 1 193 ? 4.441 8.067 0.143 1.00 93.31 193 ILE A C 1
ATOM 1502 O O . ILE A 1 193 ? 4.236 6.979 -0.395 1.00 93.31 193 ILE A O 1
ATOM 1506 N N . GLN A 1 194 ? 5.443 8.857 -0.225 1.00 93.00 194 GLN A N 1
ATOM 1507 C CA . GLN A 1 194 ? 6.450 8.473 -1.205 1.00 93.00 194 GLN A CA 1
ATOM 1508 C C . GLN A 1 194 ? 7.827 8.448 -0.548 1.00 93.00 194 GLN A C 1
ATOM 1510 O O . GLN A 1 194 ? 8.367 9.487 -0.174 1.00 93.00 194 GLN A O 1
ATOM 1515 N N . ILE A 1 195 ? 8.404 7.253 -0.443 1.00 90.31 195 ILE A N 1
ATOM 1516 C CA . ILE A 1 195 ? 9.746 7.038 0.089 1.00 90.31 195 ILE A CA 1
ATOM 1517 C C . ILE A 1 195 ? 10.757 7.081 -1.059 1.00 90.31 195 ILE A C 1
ATOM 1519 O O . ILE A 1 195 ? 10.718 6.247 -1.971 1.00 90.31 195 ILE A O 1
ATOM 1523 N N . GLY A 1 196 ? 11.654 8.063 -1.014 1.00 84.19 196 GLY A N 1
ATOM 1524 C CA . GLY A 1 196 ? 12.722 8.275 -1.987 1.00 84.19 196 GLY A CA 1
ATOM 1525 C C . GLY A 1 196 ? 14.118 8.062 -1.405 1.00 84.19 196 GLY A C 1
ATOM 1526 O O . GLY A 1 196 ? 14.297 7.836 -0.209 1.00 84.19 196 GLY A O 1
ATOM 1527 N N . LEU A 1 197 ? 15.119 8.137 -2.278 1.00 80.44 197 LEU A N 1
ATOM 1528 C CA . LEU A 1 197 ? 16.528 8.234 -1.902 1.00 80.44 197 LEU A CA 1
ATOM 1529 C C . LEU A 1 197 ? 17.002 9.656 -2.224 1.00 80.44 197 LEU A C 1
ATOM 1531 O O . LEU A 1 197 ? 16.818 10.116 -3.355 1.00 80.44 197 LEU A O 1
ATOM 1535 N N . ASP A 1 198 ? 17.577 10.344 -1.236 1.00 64.81 198 ASP A N 1
ATOM 1536 C CA . ASP A 1 198 ? 18.131 11.689 -1.415 1.00 64.81 198 ASP A CA 1
ATOM 1537 C C . ASP A 1 198 ? 19.283 11.707 -2.426 1.00 64.81 198 ASP A C 1
ATOM 1539 O O . ASP A 1 198 ? 20.008 10.728 -2.604 1.00 64.81 198 ASP A O 1
ATOM 1543 N N . GLY A 1 199 ? 19.461 12.852 -3.091 1.00 54.94 199 GLY A N 1
ATOM 1544 C CA . GLY A 1 199 ? 20.606 13.110 -3.970 1.00 54.94 199 GLY A CA 1
ATOM 1545 C C . GLY A 1 199 ? 20.526 12.490 -5.368 1.00 54.94 199 GLY A C 1
ATOM 1546 O O . GLY A 1 199 ? 21.422 12.725 -6.173 1.00 54.94 199 GLY A O 1
ATOM 1547 N N . VAL A 1 200 ? 19.458 11.747 -5.687 1.00 50.94 200 VAL A N 1
ATOM 1548 C CA . VAL A 1 200 ? 19.277 11.110 -7.002 1.00 50.94 200 VAL A CA 1
ATOM 1549 C C . VAL A 1 200 ? 17.826 11.237 -7.491 1.00 50.94 200 VAL A C 1
ATOM 1551 O O . VAL A 1 200 ? 17.137 10.251 -7.772 1.00 50.94 200 VAL A O 1
ATOM 1554 N N . GLN A 1 201 ? 17.312 12.469 -7.578 1.00 50.66 201 GLN A N 1
ATOM 1555 C CA . GLN A 1 201 ? 16.021 12.685 -8.235 1.00 50.66 201 GLN A CA 1
ATOM 1556 C C . GLN A 1 201 ? 16.160 12.397 -9.732 1.00 50.66 201 GLN A C 1
ATOM 1558 O O . GLN A 1 201 ? 16.951 13.018 -10.432 1.00 50.66 201 GLN A O 1
ATOM 1563 N N . GLY A 1 202 ? 15.392 11.425 -10.222 1.00 56.31 202 GLY A N 1
ATOM 1564 C CA . GLY A 1 202 ? 15.334 11.094 -11.645 1.00 56.31 202 GLY A CA 1
ATOM 1565 C C . GLY A 1 202 ? 16.281 9.982 -12.102 1.00 56.31 202 GLY A C 1
ATOM 1566 O O . GLY A 1 202 ? 15.841 9.192 -12.933 1.00 56.31 202 GLY A O 1
ATOM 1567 N N . GLU A 1 203 ? 17.476 9.813 -11.523 1.00 65.06 203 GLU A N 1
ATOM 1568 C CA . GLU A 1 203 ? 18.446 8.814 -12.024 1.00 65.06 203 GLU A CA 1
ATOM 1569 C C . GLU A 1 203 ? 18.367 7.439 -11.329 1.00 65.06 203 GLU A C 1
ATOM 1571 O O . GLU A 1 203 ? 18.538 6.411 -11.989 1.00 65.06 203 GLU A O 1
ATOM 1576 N N . ASP A 1 204 ? 18.039 7.366 -10.030 1.00 79.06 204 ASP A N 1
ATOM 1577 C CA . ASP A 1 204 ? 17.977 6.077 -9.326 1.00 79.06 204 ASP A CA 1
ATOM 1578 C C . ASP A 1 204 ? 16.703 5.329 -9.723 1.00 79.06 204 ASP A C 1
ATOM 1580 O O . ASP A 1 204 ? 15.581 5.842 -9.633 1.00 79.06 204 ASP A O 1
ATOM 1584 N N . LYS A 1 205 ? 16.849 4.074 -10.147 1.00 81.06 205 LYS A N 1
ATOM 1585 C CA . LYS A 1 205 ? 15.721 3.229 -10.557 1.00 81.06 205 LYS A CA 1
ATOM 1586 C C . LYS A 1 205 ? 14.721 2.976 -9.421 1.00 81.06 205 LYS A C 1
ATOM 1588 O O . LYS A 1 205 ? 13.580 2.640 -9.728 1.00 81.06 205 LYS A O 1
ATOM 1593 N N . ARG A 1 206 ? 15.111 3.175 -8.157 1.00 83.44 206 ARG A N 1
ATOM 1594 C CA . ARG A 1 206 ? 14.305 3.022 -6.931 1.00 83.44 206 ARG A CA 1
ATOM 1595 C C . ARG A 1 206 ? 13.522 4.283 -6.535 1.00 83.44 206 ARG A C 1
ATOM 1597 O O . ARG A 1 206 ? 12.749 4.236 -5.583 1.00 83.44 206 ARG A O 1
ATOM 1604 N N . THR A 1 207 ? 13.680 5.387 -7.258 1.00 86.81 207 THR A N 1
ATOM 1605 C CA . THR A 1 207 ? 12.892 6.614 -7.057 1.00 86.81 207 THR A CA 1
ATOM 1606 C C . THR A 1 207 ? 11.862 6.747 -8.176 1.00 86.81 207 THR A C 1
ATOM 1608 O O . THR A 1 207 ? 12.104 6.309 -9.300 1.00 86.81 207 THR A O 1
ATOM 1611 N N . PHE A 1 208 ? 10.690 7.318 -7.893 1.00 91.44 208 PHE A N 1
ATOM 1612 C CA . PHE A 1 208 ? 9.707 7.622 -8.937 1.00 91.44 208 PHE A CA 1
ATOM 1613 C C . PHE A 1 208 ? 10.193 8.768 -9.847 1.00 91.44 208 PHE A C 1
ATOM 1615 O O . PHE A 1 208 ? 10.975 9.613 -9.417 1.00 91.44 208 PHE A O 1
ATOM 1622 N N . PRO A 1 209 ? 9.752 8.824 -11.118 1.00 90.75 209 PRO A N 1
ATOM 1623 C CA . PRO A 1 209 ? 10.121 9.902 -12.048 1.00 90.75 209 PRO A CA 1
ATOM 1624 C C . PRO A 1 209 ? 9.551 11.266 -11.686 1.00 90.75 209 PRO A C 1
ATOM 1626 O O . PRO A 1 209 ? 10.086 12.276 -12.128 1.00 90.75 209 PRO A O 1
ATOM 1629 N N . TRP A 1 210 ? 8.504 11.297 -10.875 1.00 90.25 210 TRP A N 1
ATOM 1630 C CA . TRP A 1 210 ? 7.927 12.509 -10.321 1.00 90.25 210 TRP A CA 1
ATOM 1631 C C . TRP A 1 210 ? 7.379 12.218 -8.929 1.00 90.25 210 TRP A C 1
ATOM 1633 O O . TRP A 1 210 ? 7.266 11.065 -8.504 1.00 90.25 210 TRP A O 1
ATOM 1643 N N . LEU A 1 211 ? 7.037 13.283 -8.214 1.00 92.06 211 LEU A N 1
ATOM 1644 C CA . LEU A 1 211 ? 6.275 13.187 -6.979 1.00 92.06 211 LEU A CA 1
ATOM 1645 C C . LEU A 1 211 ? 4.827 12.841 -7.322 1.00 92.06 211 LEU A C 1
ATOM 1647 O O . LEU A 1 211 ? 4.224 13.512 -8.160 1.00 92.06 211 LEU A O 1
ATOM 1651 N N . LEU A 1 212 ? 4.260 11.833 -6.663 1.00 93.88 212 LEU A N 1
ATOM 1652 C CA . LEU A 1 212 ? 2.867 11.403 -6.819 1.00 93.88 212 LEU A CA 1
ATOM 1653 C C . LEU A 1 212 ? 1.883 12.399 -6.169 1.00 93.88 212 LEU A C 1
ATOM 1655 O O . LEU A 1 212 ? 0.987 12.007 -5.427 1.00 93.88 212 LEU A O 1
ATOM 1659 N N . LYS A 1 213 ? 2.055 13.699 -6.435 1.00 93.50 213 LYS A N 1
ATOM 1660 C CA . LYS A 1 213 ? 1.106 14.767 -6.096 1.00 93.50 213 LYS A CA 1
ATOM 1661 C C . LYS A 1 213 ? -0.128 14.684 -6.995 1.00 93.50 213 LYS A C 1
ATOM 1663 O O . LYS A 1 213 ? -0.039 14.185 -8.118 1.00 93.50 213 LYS A O 1
ATOM 1668 N N . GLU A 1 214 ? -1.243 15.233 -6.523 1.00 91.81 214 GLU A N 1
ATOM 1669 C CA . GLU A 1 214 ? -2.536 15.159 -7.211 1.00 91.81 214 GLU A CA 1
ATOM 1670 C C . GLU A 1 214 ? -2.470 15.587 -8.676 1.00 91.81 214 GLU A C 1
ATOM 1672 O O . GLU A 1 214 ? -2.898 14.833 -9.544 1.00 91.81 214 GLU A O 1
ATOM 1677 N N . ASP A 1 215 ? -1.884 16.749 -8.975 1.00 92.19 215 ASP A N 1
ATOM 1678 C CA . ASP A 1 215 ? -1.809 17.261 -10.349 1.00 92.19 215 ASP A CA 1
ATOM 1679 C C . ASP A 1 215 ? -1.037 16.323 -11.278 1.00 92.19 215 ASP A C 1
ATOM 1681 O O . ASP A 1 215 ? -1.445 16.083 -12.417 1.00 92.19 215 ASP A O 1
ATOM 1685 N N . ALA A 1 216 ? 0.055 15.737 -10.780 1.00 93.25 216 ALA A N 1
ATOM 1686 C CA . ALA A 1 216 ? 0.851 14.782 -11.539 1.00 93.25 216 ALA A CA 1
ATOM 1687 C C . ALA A 1 216 ? 0.057 13.497 -11.817 1.00 93.25 216 ALA A C 1
ATOM 1689 O O . ALA A 1 216 ? 0.077 12.997 -12.945 1.00 93.25 216 ALA A O 1
ATOM 1690 N N . VAL A 1 217 ? -0.686 12.999 -10.822 1.00 94.06 217 VAL A N 1
ATOM 1691 C CA . VAL A 1 217 ? -1.550 11.818 -10.971 1.00 94.06 217 VAL A CA 1
ATOM 1692 C C . VAL A 1 217 ? -2.713 12.103 -11.919 1.00 94.06 217 VAL A C 1
ATOM 1694 O O . VAL A 1 217 ? -2.929 11.341 -12.862 1.00 94.06 217 VAL A O 1
ATOM 1697 N N . ARG A 1 218 ? -3.426 13.227 -11.758 1.00 92.25 218 ARG A N 1
ATOM 1698 C CA . ARG A 1 218 ? -4.520 13.632 -12.660 1.00 92.25 218 ARG A CA 1
ATOM 1699 C C . ARG A 1 218 ? -4.035 13.744 -14.098 1.00 92.25 218 ARG A C 1
ATOM 1701 O O . ARG A 1 218 ? -4.687 13.222 -15.003 1.00 92.25 218 ARG A O 1
ATOM 1708 N N . ASN A 1 219 ? -2.890 14.390 -14.312 1.00 93.00 219 ASN A N 1
ATOM 1709 C CA . ASN A 1 219 ? -2.294 14.524 -15.636 1.00 93.00 219 ASN A CA 1
ATOM 1710 C C . ASN A 1 219 ? -1.941 13.150 -16.228 1.00 93.00 219 ASN A C 1
ATOM 1712 O O . ASN A 1 219 ? -2.290 12.856 -17.373 1.00 93.00 219 ASN A O 1
ATOM 1716 N N . TYR A 1 220 ? -1.316 12.269 -15.441 1.00 92.69 220 TYR A N 1
ATOM 1717 C CA . TYR A 1 220 ? -0.984 10.921 -15.894 1.00 92.69 220 TYR A CA 1
ATOM 1718 C C . TYR A 1 220 ? -2.234 10.119 -16.279 1.00 92.69 220 TYR A C 1
ATOM 1720 O O . TYR A 1 220 ? -2.280 9.553 -17.373 1.00 92.69 220 TYR A O 1
ATOM 1728 N N . VAL A 1 221 ? -3.260 10.111 -15.423 1.00 90.38 221 VAL A N 1
ATOM 1729 C CA . VAL A 1 221 ? -4.527 9.401 -15.657 1.00 90.38 221 VAL A CA 1
ATOM 1730 C C . VAL A 1 221 ? -5.211 9.917 -16.923 1.00 90.38 221 VAL A C 1
ATOM 1732 O O . VAL A 1 221 ? -5.607 9.122 -17.776 1.00 90.38 221 VAL A O 1
ATOM 1735 N N . ASN A 1 222 ? -5.302 11.239 -17.087 1.00 89.75 222 ASN A N 1
ATOM 1736 C CA . ASN A 1 222 ? -5.943 11.851 -18.249 1.00 89.75 222 ASN A CA 1
ATOM 1737 C C . ASN A 1 222 ? -5.269 11.484 -19.573 1.00 89.75 222 ASN A C 1
ATOM 1739 O O . ASN A 1 222 ? -5.966 11.293 -20.566 1.00 89.75 222 ASN A O 1
ATOM 1743 N N . ASN A 1 223 ? -3.944 11.358 -19.580 1.00 90.00 223 ASN A N 1
ATOM 1744 C CA . ASN A 1 223 ? -3.195 11.096 -20.806 1.00 90.00 223 ASN A CA 1
ATOM 1745 C C . ASN A 1 223 ? -3.005 9.602 -21.103 1.00 90.00 223 ASN A C 1
ATOM 1747 O O . ASN A 1 223 ? -2.822 9.246 -22.262 1.00 90.00 223 ASN A O 1
ATOM 1751 N N . ASN A 1 224 ? -3.028 8.731 -20.085 1.00 88.00 224 ASN A N 1
ATOM 1752 C CA . ASN A 1 224 ? -2.601 7.331 -20.237 1.00 88.00 224 ASN A CA 1
ATOM 1753 C C . ASN A 1 224 ? -3.663 6.293 -19.854 1.00 88.00 224 ASN A C 1
ATOM 1755 O O . ASN A 1 224 ? -3.573 5.153 -20.299 1.00 88.00 224 ASN A O 1
ATOM 1759 N N . LEU A 1 225 ? -4.648 6.649 -19.022 1.00 80.38 225 LEU A N 1
ATOM 1760 C CA . LEU A 1 225 ? -5.598 5.690 -18.441 1.00 80.38 225 LEU A CA 1
ATOM 1761 C C . LEU A 1 225 ? -7.040 5.858 -18.935 1.00 80.38 225 LEU A C 1
ATOM 1763 O O . LEU A 1 225 ? -7.896 5.041 -18.603 1.00 80.38 225 LEU A O 1
ATOM 1767 N N . ARG A 1 226 ? -7.316 6.865 -19.774 1.00 67.19 226 ARG A N 1
ATOM 1768 C CA . ARG A 1 226 ? -8.619 7.046 -20.427 1.00 67.19 226 ARG A CA 1
ATOM 1769 C C . ARG A 1 226 ? -8.829 5.981 -21.514 1.00 67.19 226 ARG A C 1
ATOM 1771 O O . ARG A 1 226 ? -8.514 6.205 -22.678 1.00 67.19 226 ARG A O 1
ATOM 1778 N N . SER A 1 227 ? -9.356 4.815 -21.149 1.00 57.59 227 SER A N 1
ATOM 1779 C CA . SER A 1 227 ? -9.861 3.822 -22.108 1.00 57.59 227 SER A CA 1
ATOM 1780 C C . SER A 1 227 ? -11.092 3.110 -21.549 1.00 57.59 227 SER A C 1
ATOM 1782 O O . SER A 1 227 ? -11.172 2.905 -20.342 1.00 57.59 227 SER A O 1
ATOM 1784 N N . ASP A 1 228 ? -12.013 2.670 -22.415 1.00 53.16 228 ASP A N 1
ATOM 1785 C CA . ASP A 1 228 ? -13.271 1.991 -22.035 1.00 53.16 228 ASP A CA 1
ATOM 1786 C C . ASP A 1 228 ? -13.084 0.747 -21.141 1.00 53.16 228 ASP A C 1
ATOM 1788 O O . ASP A 1 228 ? -14.028 0.285 -20.501 1.00 53.16 228 ASP A O 1
ATOM 1792 N N . ARG A 1 229 ? -11.863 0.193 -21.084 1.00 54.78 229 ARG A N 1
ATOM 1793 C CA . ARG A 1 229 ? -11.515 -0.985 -20.276 1.00 54.78 229 ARG A CA 1
ATOM 1794 C C . ARG A 1 229 ? -11.251 -0.680 -18.804 1.00 54.78 229 ARG A C 1
ATOM 1796 O O . ARG A 1 229 ? -11.475 -1.559 -17.980 1.00 54.78 229 ARG A O 1
ATOM 1803 N N . HIS A 1 230 ? -10.813 0.531 -18.471 1.00 55.91 230 HIS A N 1
ATOM 1804 C CA . HIS A 1 230 ? -10.561 0.939 -17.092 1.00 55.91 230 HIS A CA 1
ATOM 1805 C C . HIS A 1 230 ? -11.523 2.075 -16.760 1.00 55.91 230 HIS A C 1
ATOM 1807 O O . HIS A 1 230 ? -11.409 3.171 -17.300 1.00 55.91 230 HIS A O 1
ATOM 1813 N N . ARG A 1 231 ? -12.483 1.834 -15.858 1.00 61.97 231 ARG A N 1
ATOM 1814 C CA . ARG A 1 231 ? -13.475 2.831 -15.392 1.00 61.97 231 ARG A CA 1
ATOM 1815 C C . ARG A 1 231 ? -12.852 3.963 -14.550 1.00 61.97 231 ARG A C 1
ATOM 1817 O O . ARG A 1 231 ? -13.501 4.517 -13.668 1.00 61.97 231 ARG A O 1
ATOM 1824 N N . ILE A 1 232 ? -11.582 4.279 -14.774 1.00 72.00 232 ILE A N 1
ATOM 1825 C CA . ILE A 1 232 ? -10.796 5.189 -13.954 1.00 72.00 232 ILE A CA 1
ATOM 1826 C C . ILE A 1 232 ? -10.824 6.561 -14.610 1.00 72.00 232 ILE A C 1
ATOM 1828 O O . ILE A 1 232 ? -10.266 6.787 -15.682 1.00 72.00 232 ILE A O 1
ATOM 1832 N N . ASN A 1 233 ? -11.516 7.481 -13.949 1.00 70.94 233 ASN A N 1
ATOM 1833 C CA . ASN A 1 233 ? -11.666 8.855 -14.389 1.00 70.94 233 ASN A CA 1
ATOM 1834 C C . ASN A 1 233 ? -10.819 9.757 -13.487 1.00 70.94 233 ASN A C 1
ATOM 1836 O O . ASN A 1 233 ? -10.973 9.727 -12.272 1.00 70.94 233 ASN A O 1
ATOM 1840 N N . ALA A 1 234 ? -9.968 10.618 -14.049 1.00 74.75 234 ALA A N 1
ATOM 1841 C CA . ALA A 1 234 ? -9.198 11.569 -13.240 1.00 74.75 234 ALA A CA 1
ATOM 1842 C C . ALA A 1 234 ? -10.093 12.502 -12.401 1.00 74.75 234 ALA A C 1
ATOM 1844 O O . ALA A 1 234 ? -9.654 13.017 -11.375 1.00 74.75 234 ALA A O 1
ATOM 1845 N N . ASN A 1 235 ? -11.351 12.700 -12.808 1.00 76.31 235 ASN A N 1
ATOM 1846 C CA . ASN A 1 235 ? -12.330 13.487 -12.060 1.00 76.31 235 ASN A CA 1
ATOM 1847 C C . ASN A 1 235 ? -12.832 12.774 -10.794 1.00 76.31 235 ASN A C 1
ATOM 1849 O O . ASN A 1 235 ? -13.366 13.439 -9.914 1.00 76.31 235 ASN A O 1
ATOM 1853 N N . SER A 1 236 ? -12.672 11.448 -10.680 1.00 77.81 236 SER A N 1
ATOM 1854 C CA . SER A 1 236 ? -13.022 10.710 -9.460 1.00 77.81 236 SER A CA 1
ATOM 1855 C C . SER A 1 236 ? -11.903 10.704 -8.420 1.00 77.81 236 SER A C 1
ATOM 1857 O O . SER A 1 236 ? -12.130 10.241 -7.305 1.00 77.81 236 SER A O 1
ATOM 1859 N N . LEU A 1 237 ? -10.708 11.203 -8.761 1.00 84.50 237 LEU A N 1
ATOM 1860 C CA . LEU A 1 237 ? -9.613 11.332 -7.808 1.00 84.50 237 LEU A CA 1
ATOM 1861 C C . LEU A 1 237 ? -9.970 12.399 -6.768 1.00 84.50 237 LEU A C 1
ATOM 1863 O O . LEU A 1 237 ? -10.108 13.580 -7.114 1.00 84.50 237 LEU A O 1
ATOM 1867 N N . LYS A 1 238 ? -10.118 11.989 -5.506 1.00 87.12 238 LYS A N 1
ATOM 1868 C CA . LYS A 1 238 ? -10.279 12.921 -4.386 1.00 87.12 238 LYS A CA 1
ATOM 1869 C C . LYS A 1 238 ? -8.934 13.507 -3.975 1.00 87.12 238 LYS A C 1
ATOM 1871 O O . LYS A 1 238 ? -7.884 12.954 -4.297 1.00 87.12 238 LYS A O 1
ATOM 1876 N N . ALA A 1 239 ? -9.003 14.638 -3.283 1.00 88.19 239 ALA A N 1
ATOM 1877 C CA . ALA A 1 239 ? -7.822 15.272 -2.733 1.00 88.19 239 ALA A CA 1
ATOM 1878 C C . ALA A 1 239 ? -7.162 14.391 -1.662 1.00 88.19 239 ALA A C 1
ATOM 1880 O O . ALA A 1 239 ? -7.859 13.686 -0.925 1.00 88.19 239 ALA A O 1
ATOM 1881 N N . TYR A 1 240 ? -5.836 14.441 -1.580 1.00 89.12 240 TYR A N 1
ATOM 1882 C CA . TYR A 1 240 ? -5.047 13.717 -0.594 1.00 89.12 240 TYR A CA 1
ATOM 1883 C C . TYR A 1 240 ? -3.797 14.491 -0.187 1.00 89.12 240 TYR A C 1
ATOM 1885 O O . TYR A 1 240 ? -3.167 15.204 -0.969 1.00 89.12 240 TYR A O 1
ATOM 1893 N N . GLN A 1 241 ? -3.374 14.280 1.052 1.00 86.25 241 GLN A N 1
ATOM 1894 C CA . GLN A 1 241 ? -2.115 14.801 1.546 1.00 86.25 241 GLN A CA 1
ATOM 1895 C C . GLN A 1 241 ? -0.952 13.999 0.952 1.00 86.25 241 GLN A C 1
ATOM 1897 O O . GLN A 1 241 ? -0.829 12.794 1.173 1.00 86.25 241 GLN A O 1
ATOM 1902 N N . PHE A 1 242 ? -0.075 14.66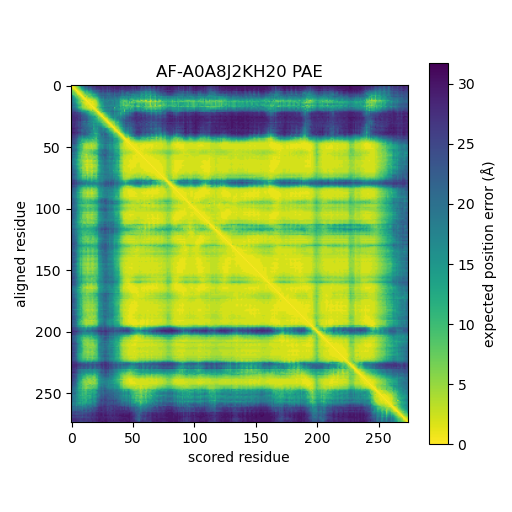6 0.205 1.00 87.94 242 PHE A N 1
ATOM 1903 C CA . PHE A 1 242 ? 1.162 14.065 -0.287 1.00 87.94 242 PHE A CA 1
ATOM 1904 C C . PHE A 1 242 ? 2.321 14.339 0.674 1.00 87.94 242 PHE A C 1
ATOM 1906 O O . PHE A 1 242 ? 2.586 15.489 1.029 1.00 87.94 242 PHE A O 1
ATOM 1913 N N . ILE A 1 243 ? 3.059 13.2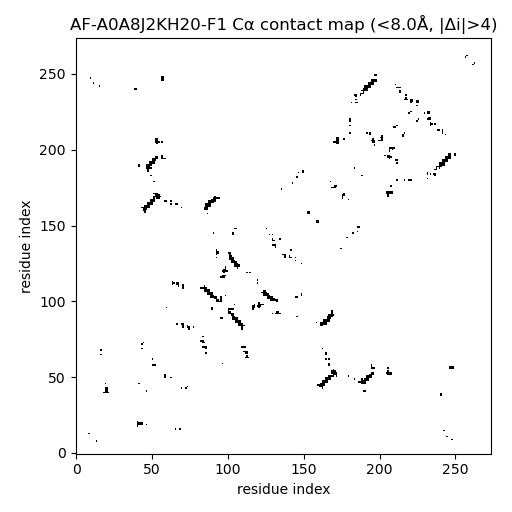92 1.038 1.00 85.00 243 ILE A N 1
ATOM 1914 C CA . ILE A 1 243 ? 4.226 13.378 1.914 1.00 85.00 243 ILE A CA 1
ATOM 1915 C C . ILE A 1 243 ? 5.389 12.637 1.255 1.00 85.00 243 ILE A C 1
ATOM 1917 O O . ILE A 1 243 ? 5.322 11.436 0.998 1.00 85.00 243 ILE A O 1
ATOM 1921 N N . SER A 1 244 ? 6.481 13.358 1.009 1.00 85.25 244 SER A N 1
ATOM 1922 C CA . SER A 1 244 ? 7.747 12.762 0.581 1.00 85.25 244 SER A CA 1
ATOM 1923 C C . SER A 1 244 ? 8.628 12.529 1.796 1.00 85.25 244 SER A C 1
ATOM 1925 O O . SER A 1 244 ? 8.795 13.435 2.612 1.00 85.25 244 SER A O 1
ATOM 1927 N N . ILE A 1 245 ? 9.212 11.340 1.891 1.00 83.56 245 ILE A N 1
ATOM 1928 C CA . ILE A 1 245 ? 10.156 10.992 2.950 1.00 83.56 245 ILE A CA 1
ATOM 1929 C C . ILE A 1 245 ? 11.412 10.392 2.347 1.00 83.56 245 ILE A C 1
ATOM 1931 O O . ILE A 1 245 ? 11.365 9.731 1.307 1.00 83.56 245 ILE A O 1
ATOM 1935 N N . ASN A 1 246 ? 12.527 10.581 3.035 1.00 81.00 246 ASN A N 1
ATOM 1936 C CA . ASN A 1 246 ? 13.779 9.960 2.651 1.00 81.00 246 ASN A CA 1
ATOM 1937 C C . ASN A 1 246 ? 13.922 8.613 3.343 1.00 81.00 246 ASN A C 1
ATOM 1939 O O . ASN A 1 246 ? 13.486 8.413 4.480 1.00 81.00 246 ASN A O 1
ATOM 1943 N N . SER A 1 247 ? 14.487 7.661 2.612 1.00 81.06 247 SER A N 1
ATOM 1944 C CA . SER A 1 247 ? 14.787 6.346 3.145 1.00 81.06 247 SER A CA 1
ATOM 1945 C C . SER A 1 247 ? 15.765 6.475 4.303 1.00 81.06 247 SER A C 1
ATOM 1947 O O . SER A 1 247 ? 16.876 6.970 4.135 1.00 81.06 247 SER A O 1
ATOM 1949 N N . VAL A 1 248 ? 15.404 5.891 5.441 1.00 70.38 248 VAL A N 1
ATOM 1950 C CA . VAL A 1 248 ? 16.304 5.703 6.591 1.00 70.38 248 VAL A CA 1
ATOM 1951 C C . VAL A 1 248 ? 17.559 4.900 6.245 1.00 70.38 248 VAL A C 1
ATOM 1953 O O . VAL A 1 248 ? 18.550 4.935 6.969 1.00 70.38 248 VAL A O 1
ATOM 1956 N N . PHE A 1 249 ? 17.543 4.173 5.123 1.00 66.38 249 PHE A N 1
ATOM 1957 C CA . PHE A 1 249 ? 18.730 3.503 4.609 1.00 66.38 249 PHE A CA 1
ATOM 1958 C C . PHE A 1 249 ? 19.810 4.499 4.167 1.00 66.38 249 PHE A C 1
ATOM 1960 O O . PHE A 1 249 ? 20.989 4.180 4.288 1.00 66.38 249 PHE A O 1
ATOM 1967 N N . CYS A 1 250 ? 19.434 5.688 3.681 1.00 61.38 250 CYS A N 1
ATOM 1968 C CA . CYS A 1 250 ? 20.392 6.744 3.349 1.00 61.38 250 CYS A CA 1
ATOM 1969 C C . CYS A 1 250 ? 21.141 7.192 4.608 1.00 61.38 250 CYS A C 1
ATOM 1971 O O . CYS A 1 250 ? 22.368 7.122 4.634 1.00 61.38 250 CYS A O 1
ATOM 1973 N N . ASP A 1 251 ? 20.406 7.506 5.676 1.00 61.28 251 ASP A N 1
ATOM 1974 C CA . ASP A 1 251 ? 20.983 7.928 6.957 1.00 61.28 251 ASP A CA 1
ATOM 1975 C C . ASP A 1 251 ? 21.853 6.824 7.577 1.00 61.28 251 ASP A C 1
ATOM 1977 O O . ASP A 1 251 ? 22.956 7.080 8.063 1.00 61.28 251 ASP A O 1
ATOM 1981 N N . LEU A 1 252 ? 21.396 5.566 7.519 1.00 61.06 252 LEU A N 1
ATOM 1982 C CA . LEU A 1 252 ? 22.160 4.422 8.017 1.00 61.06 252 LEU A CA 1
ATOM 1983 C C . LEU A 1 252 ? 23.454 4.214 7.223 1.00 61.06 252 LEU A C 1
ATOM 1985 O O . LEU A 1 252 ? 24.499 3.965 7.823 1.00 61.06 252 LEU A O 1
ATOM 1989 N N . LEU A 1 253 ? 23.409 4.312 5.891 1.00 62.22 253 LEU A N 1
ATOM 1990 C CA . LEU A 1 253 ? 24.605 4.203 5.058 1.00 62.22 253 LEU A CA 1
ATOM 1991 C C . LEU A 1 253 ? 25.590 5.334 5.343 1.00 62.22 253 LEU A C 1
ATOM 1993 O O . LEU A 1 253 ? 26.785 5.067 5.464 1.00 62.22 253 LEU A O 1
ATOM 1997 N N . GLU A 1 254 ? 25.117 6.572 5.476 1.00 61.16 254 GLU A N 1
ATOM 1998 C CA . GLU A 1 254 ? 25.966 7.711 5.828 1.00 61.16 254 GLU A CA 1
ATOM 1999 C C . GLU A 1 254 ? 26.587 7.556 7.219 1.00 61.16 254 GLU A C 1
ATOM 2001 O O . GLU A 1 254 ? 27.779 7.824 7.397 1.00 61.16 254 GLU A O 1
ATOM 2006 N N . HIS A 1 255 ? 25.824 7.047 8.187 1.00 62.81 255 HIS A N 1
ATOM 2007 C CA . HIS A 1 255 ? 26.303 6.777 9.541 1.00 62.81 255 HIS A CA 1
ATOM 2008 C C . HIS A 1 255 ? 27.319 5.632 9.599 1.00 62.81 255 HIS A C 1
ATOM 2010 O O . HIS A 1 255 ? 28.366 5.751 10.235 1.00 62.81 255 HIS A O 1
ATOM 2016 N N . VAL A 1 256 ? 27.056 4.518 8.910 1.00 64.56 256 VAL A N 1
ATOM 2017 C CA . VAL A 1 256 ? 28.007 3.400 8.799 1.00 64.56 256 VAL A CA 1
ATOM 2018 C C . VAL A 1 256 ? 29.282 3.863 8.093 1.00 64.56 256 VAL A C 1
ATOM 2020 O O . VAL A 1 256 ? 30.386 3.556 8.541 1.00 64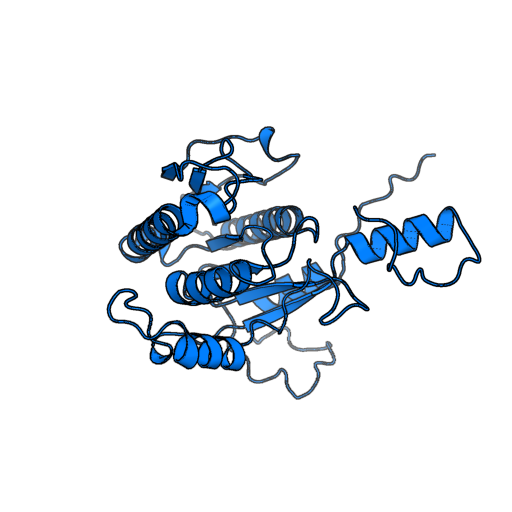.56 256 VAL A O 1
ATOM 2023 N N . ARG A 1 257 ? 29.147 4.657 7.028 1.00 62.44 257 ARG A N 1
ATOM 2024 C CA . ARG A 1 257 ? 30.264 5.235 6.276 1.00 62.44 257 ARG A CA 1
ATOM 2025 C C . ARG A 1 257 ? 31.107 6.176 7.127 1.00 62.44 257 ARG A C 1
ATOM 2027 O O . ARG A 1 257 ? 32.327 6.052 7.104 1.00 62.44 257 ARG A O 1
ATOM 2034 N N . SER A 1 258 ? 30.492 7.094 7.872 1.00 65.62 258 SER A N 1
ATOM 2035 C CA . SER A 1 258 ? 31.226 8.049 8.710 1.00 65.62 258 SER A CA 1
ATOM 2036 C C . SER A 1 258 ? 32.023 7.352 9.817 1.00 65.62 258 SER A C 1
ATOM 2038 O O . SER A 1 258 ? 33.106 7.817 10.170 1.00 65.62 258 SER A O 1
ATOM 2040 N N . LYS A 1 259 ? 31.535 6.202 10.305 1.00 68.50 259 LYS A N 1
ATOM 2041 C CA . LYS A 1 259 ? 32.225 5.380 11.307 1.00 68.50 259 LYS A CA 1
ATOM 2042 C C . LYS A 1 259 ? 33.310 4.469 10.738 1.00 68.50 259 LYS A C 1
ATOM 2044 O O . LYS A 1 259 ? 34.363 4.347 11.355 1.00 68.50 259 LYS A O 1
ATOM 2049 N N . LEU A 1 260 ? 33.059 3.803 9.610 1.00 65.81 260 LEU A N 1
ATOM 2050 C CA . LEU A 1 260 ? 33.994 2.820 9.045 1.00 65.81 260 LEU A CA 1
ATOM 2051 C C . LEU A 1 260 ? 35.029 3.445 8.099 1.00 65.81 260 LEU A C 1
ATOM 2053 O O . LEU A 1 260 ? 36.114 2.894 7.939 1.00 65.81 260 LEU A O 1
ATOM 2057 N N . PHE A 1 261 ? 34.710 4.587 7.486 1.00 68.62 261 PHE A N 1
ATOM 2058 C CA . PHE A 1 261 ? 35.517 5.219 6.440 1.00 68.62 261 PHE A CA 1
ATOM 2059 C C . PHE A 1 261 ? 35.568 6.754 6.580 1.00 68.62 261 PHE A C 1
ATOM 2061 O O . PHE A 1 261 ? 35.125 7.480 5.679 1.00 68.62 261 PHE A O 1
ATOM 2068 N N . PRO A 1 262 ? 36.104 7.287 7.693 1.00 54.78 262 PRO A N 1
ATOM 2069 C CA . PRO A 1 262 ? 36.236 8.729 7.872 1.00 54.78 262 PRO A CA 1
ATOM 2070 C C . PRO A 1 262 ? 37.197 9.310 6.818 1.00 54.78 262 PRO A C 1
ATOM 2072 O O . PRO A 1 262 ? 38.381 8.988 6.806 1.00 54.78 262 PRO A O 1
ATOM 2075 N N . GLY A 1 263 ? 36.687 10.159 5.914 1.00 58.19 263 GLY A N 1
ATOM 2076 C CA . GLY A 1 263 ? 37.495 10.915 4.939 1.00 58.19 263 GLY A CA 1
ATOM 2077 C C . GLY A 1 263 ? 37.212 10.661 3.451 1.00 58.19 263 GLY A C 1
ATOM 2078 O O . GLY A 1 263 ? 37.753 11.373 2.610 1.00 58.19 263 GLY A O 1
ATOM 2079 N N . LEU A 1 264 ? 36.351 9.704 3.092 1.00 49.88 264 LEU A N 1
ATOM 2080 C CA . LEU A 1 264 ? 35.931 9.497 1.697 1.00 49.88 264 LEU A CA 1
ATOM 2081 C C . LEU A 1 264 ? 34.845 10.513 1.288 1.00 49.88 264 LEU A C 1
ATOM 2083 O O . LEU A 1 264 ? 33.851 10.683 1.995 1.00 49.88 264 LEU A O 1
ATOM 2087 N N . SER A 1 265 ? 34.989 11.181 0.136 1.00 54.47 265 SER A N 1
ATOM 2088 C CA . SER A 1 265 ? 33.927 12.026 -0.446 1.00 54.47 265 SER A CA 1
ATOM 2089 C C . SER A 1 265 ? 32.690 11.183 -0.815 1.00 54.47 265 SER A C 1
ATOM 2091 O O . SER A 1 265 ? 32.805 9.955 -0.891 1.00 54.47 265 SER A O 1
ATOM 2093 N N . PRO A 1 266 ? 31.480 11.767 -0.947 1.00 52.44 266 PRO A N 1
ATOM 2094 C CA . PRO A 1 266 ? 30.270 11.020 -1.306 1.00 52.44 266 PRO A CA 1
ATOM 2095 C C . PRO A 1 266 ? 30.497 10.175 -2.564 1.00 5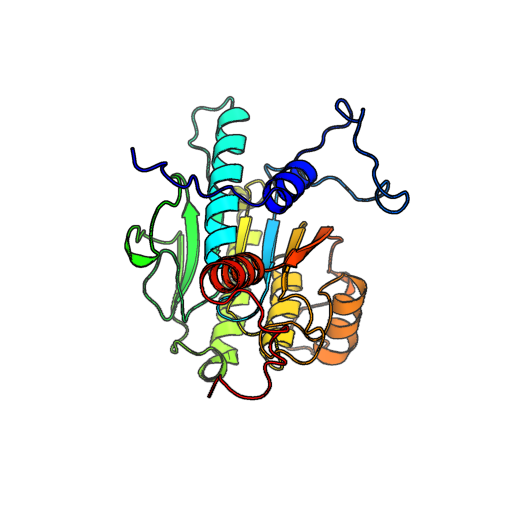2.44 266 PRO A C 1
ATOM 2097 O O . PRO A 1 266 ? 31.047 10.665 -3.549 1.00 52.44 266 PRO A O 1
ATOM 2100 N N . PHE A 1 267 ? 30.096 8.901 -2.541 1.00 51.00 267 PHE A N 1
ATOM 2101 C CA . PHE A 1 267 ? 30.141 8.075 -3.747 1.00 51.00 267 PHE A CA 1
ATOM 2102 C C . PHE A 1 267 ? 29.166 8.661 -4.774 1.00 51.00 267 PHE A C 1
ATOM 2104 O O . PHE A 1 267 ? 27.956 8.615 -4.559 1.00 51.00 267 PHE A O 1
ATOM 2111 N N . HIS A 1 268 ? 29.661 9.129 -5.923 1.00 44.91 268 HIS A N 1
ATOM 2112 C CA . HIS A 1 268 ? 28.846 9.097 -7.135 1.00 44.91 268 HIS A CA 1
ATOM 2113 C C . HIS A 1 268 ? 28.619 7.615 -7.466 1.00 44.91 268 HIS A C 1
ATOM 2115 O O . HIS A 1 268 ? 29.525 6.919 -7.922 1.00 44.91 268 HIS A O 1
ATOM 2121 N N . GLN A 1 269 ? 27.434 7.101 -7.124 1.00 47.75 269 GLN A N 1
ATOM 2122 C CA . GLN A 1 269 ? 27.051 5.693 -7.269 1.00 47.75 269 GLN A CA 1
ATOM 2123 C C . GLN A 1 269 ? 26.791 5.318 -8.739 1.00 47.75 269 GLN A C 1
ATOM 2125 O O . GLN A 1 269 ? 25.688 4.924 -9.100 1.00 47.75 269 GLN A O 1
ATOM 2130 N N . SER A 1 270 ? 27.799 5.409 -9.606 1.00 36.97 270 SER A N 1
ATOM 2131 C CA . SER A 1 270 ? 27.670 4.999 -11.011 1.00 36.97 270 SER A CA 1
ATOM 2132 C C . SER A 1 270 ? 28.210 3.595 -11.322 1.00 36.97 270 SER A C 1
ATOM 2134 O O . SER A 1 270 ? 28.270 3.237 -12.493 1.00 36.97 270 SER A O 1
ATOM 2136 N N . GLY A 1 271 ? 28.580 2.766 -10.330 1.00 35.00 271 GLY A N 1
ATOM 2137 C CA . GLY A 1 271 ? 29.364 1.554 -10.637 1.00 35.00 271 GLY A CA 1
ATOM 2138 C C . GLY A 1 271 ? 29.116 0.245 -9.887 1.00 35.00 271 GLY A C 1
ATOM 2139 O O . GLY A 1 271 ? 29.691 -0.752 -10.304 1.00 35.00 271 GLY A O 1
ATOM 2140 N N . TRP A 1 272 ? 28.306 0.175 -8.825 1.00 31.59 272 TRP A N 1
ATOM 2141 C CA . TRP A 1 272 ? 28.278 -1.039 -7.981 1.00 31.59 272 TRP A CA 1
ATOM 2142 C C . TRP A 1 272 ? 26.879 -1.485 -7.559 1.00 31.59 272 TRP A C 1
ATOM 2144 O O . TRP A 1 272 ? 26.617 -1.650 -6.377 1.00 31.59 272 TRP A O 1
ATOM 2154 N N . LEU A 1 273 ? 25.983 -1.691 -8.522 1.00 34.12 273 LEU A N 1
ATOM 2155 C CA . LEU A 1 273 ? 24.802 -2.553 -8.374 1.00 34.12 273 LEU A CA 1
ATOM 2156 C C . LEU A 1 273 ? 24.479 -3.144 -9.759 1.00 34.12 273 LEU A C 1
ATOM 2158 O O . LEU A 1 273 ? 23.643 -2.606 -10.488 1.00 34.12 273 LEU A O 1
ATOM 2162 N N . GLN A 1 274 ? 25.202 -4.204 -10.136 1.00 30.67 274 GLN A N 1
ATOM 2163 C CA . GLN A 1 274 ? 24.720 -5.197 -11.103 1.00 30.67 274 GLN A CA 1
ATOM 2164 C C . GLN A 1 274 ? 24.049 -6.333 -10.338 1.00 30.67 274 GLN A C 1
ATOM 2166 O O . GLN A 1 274 ? 24.595 -6.711 -9.276 1.00 30.67 274 GLN A O 1
#

Sequence (274 aa):
METESEIKIPNVWESIFSRLYETPENSQNVEVSPDLSELHRANVSEARVVVFGGNRVGKSTFNKWIINKLLDNAAAASSDDQDPFVVYIDLDPGQAEFTPPGVISVLRITDHVNGPNLSHLTTPILSKFIGSLNVSDCVQTYLRCTEEIFQFLNSDESYKNVPWVVNTMGFSRGLGVLLANLTICLSNPNVVIQIGLDGVQGEDKRTFPWLLKEDAVRNYVNNNLRSDRHRINANSLKAYQFISINSVFCDLLEHVRSKLFPGLSPFHQSGWLQ

Mean predicted aligned error: 10.56 Å

pLDDT: mean 77.78, std 20.65, range [28.94, 98.38]

Secondary structure (DSSP, 8-state):
----------HHHHHHHHHHH--GGG-SS----GGGSSPPPPPGGG-EEEEEE-TTSSHHHHHHHHHHHHHHHHHHH--SSSPP-EEEEEE-SSS-SSS-TTEEEEEEE-S---S-GGGS----SEEEE-S-SSGGGSHHHHHHHHHHHHHHHHH-GGGTTS-EEEEE-S--STHHHHHHHHHHHHH--SEEEEEE-TT-TTTSTTS-SS---HHHHHHHHHHHT-BTTB---GGG----EEEEEE-HHHHHHHHHHHHH-TTPPPP--SSS--